Protein AF-A0A3P7MNG6-F1 (afdb_monomer)

Sequence (199 aa):
MLKRLNEESDSSSSWLAAYFREFRKRLLSLLSFEFKKLPISLGLSLLQIRNKEVLAVLQNDRKVITREQLSMFLSNVDLKRLSEYARNLVDHQMITDLLPTISKLYFGDKLRENHKSAENVQEELDLPQSQVLAFHSKTIRKLSDEFDAICMESLRQLIPDKTRDLDKEEQAAAVARLKPLAESLEVVMFSEVFCYPSS

Secondary structure (DSSP, 8-state):
---------GGGHHHHHHHHHHHHHHHHHHHTTGGGGS-HHHHHHHHS---HHHHHHHHHT--PPPHHHHHHHS-HHHHHHHHHHHTT-S-GGGGTTTHHHHHHHHHTT-SS---S-TTGGGTGGGS-HHHHHHHHHHHHHHHHHHHHHHHHHHHHHHS-STTT-S-HHHHHHHHHH-------HHHHHHHSSS-PPP-

Structure (mmCIF, N/CA/C/O backbone):
data_AF-A0A3P7MNG6-F1
#
_entry.id   AF-A0A3P7MNG6-F1
#
loop_
_atom_site.group_PDB
_atom_site.id
_atom_site.type_symbol
_atom_site.label_atom_id
_atom_site.label_alt_id
_atom_site.label_comp_id
_atom_site.label_asym_id
_atom_site.label_entity_id
_atom_site.label_seq_id
_atom_site.pdbx_PDB_ins_code
_atom_site.Cartn_x
_atom_site.Cartn_y
_atom_site.Cartn_z
_atom_site.occupancy
_atom_site.B_iso_or_equiv
_atom_site.auth_seq_id
_atom_site.auth_comp_id
_atom_site.auth_asym_id
_atom_site.auth_atom_id
_atom_site.pdbx_PDB_model_num
ATOM 1 N N . MET A 1 1 ? -18.069 8.339 -16.271 1.00 57.00 1 MET A N 1
ATOM 2 C CA . MET A 1 1 ? -17.789 7.074 -16.982 1.00 57.00 1 MET A CA 1
ATOM 3 C C . MET A 1 1 ? -17.689 7.386 -18.461 1.00 57.00 1 MET A C 1
ATOM 5 O O . MET A 1 1 ? -18.703 7.706 -19.062 1.00 57.00 1 MET A O 1
ATOM 9 N N . LEU A 1 2 ? -16.479 7.373 -19.017 1.00 64.38 2 LEU A N 1
ATOM 10 C CA . LEU A 1 2 ? -16.263 7.549 -20.452 1.00 64.38 2 LEU A CA 1
ATOM 11 C C . LEU A 1 2 ? -16.063 6.160 -21.060 1.00 64.38 2 LEU A C 1
ATOM 13 O O . LEU A 1 2 ? -15.160 5.433 -20.645 1.00 64.38 2 LEU A O 1
ATOM 17 N N . LYS A 1 3 ? -16.935 5.778 -21.994 1.00 66.06 3 LYS A N 1
ATOM 18 C CA . LYS A 1 3 ? -16.812 4.550 -22.782 1.00 66.06 3 LYS A CA 1
ATOM 19 C C . LYS A 1 3 ? -16.743 4.956 -24.246 1.00 66.06 3 LYS A C 1
ATOM 21 O O . LYS A 1 3 ? -17.586 5.720 -24.709 1.00 66.06 3 LYS A O 1
ATOM 26 N N . ARG A 1 4 ? -15.719 4.478 -24.947 1.00 64.62 4 ARG A N 1
ATOM 27 C CA . ARG A 1 4 ? -15.562 4.707 -26.382 1.00 64.62 4 ARG A CA 1
ATOM 28 C C . ARG A 1 4 ? -16.479 3.751 -27.151 1.00 64.62 4 ARG A C 1
ATOM 30 O O . ARG A 1 4 ? -16.664 2.615 -26.723 1.00 64.62 4 ARG A O 1
ATOM 37 N N . LEU A 1 5 ? -17.065 4.241 -28.243 1.00 64.94 5 LEU A N 1
ATOM 38 C CA . LEU A 1 5 ? -17.982 3.488 -29.108 1.00 64.94 5 LEU A CA 1
ATOM 39 C C . LEU A 1 5 ? -17.404 3.192 -30.507 1.00 64.94 5 LEU A C 1
ATOM 41 O O . LEU A 1 5 ? -17.954 2.343 -31.192 1.00 64.94 5 LEU A O 1
ATOM 45 N N . ASN A 1 6 ? -16.301 3.841 -30.912 1.00 64.38 6 ASN A N 1
ATOM 46 C CA . ASN A 1 6 ? -15.707 3.685 -32.250 1.00 64.38 6 ASN A CA 1
ATOM 47 C C . ASN A 1 6 ? -14.358 2.956 -32.185 1.00 64.38 6 ASN A C 1
ATOM 49 O O . ASN A 1 6 ? -13.471 3.418 -31.469 1.00 64.38 6 ASN A O 1
ATOM 53 N N . GLU A 1 7 ? -14.184 1.888 -32.965 1.00 57.22 7 GLU A N 1
ATOM 54 C CA . GLU A 1 7 ? -12.980 1.031 -33.004 1.00 57.22 7 GLU A CA 1
ATOM 55 C C . GLU A 1 7 ? -11.828 1.588 -33.867 1.00 57.22 7 GLU A C 1
ATOM 57 O O . GLU A 1 7 ? -10.714 1.077 -33.832 1.00 57.22 7 GLU A O 1
ATOM 62 N N . GLU A 1 8 ? -12.037 2.672 -34.615 1.00 51.88 8 GLU A N 1
ATOM 63 C CA . GLU A 1 8 ? -11.019 3.168 -35.547 1.00 51.88 8 GLU A CA 1
ATOM 64 C C . GLU A 1 8 ? -9.974 4.053 -34.844 1.00 51.88 8 GLU A C 1
ATOM 66 O O . GLU A 1 8 ? -10.222 5.227 -34.556 1.00 51.88 8 GLU A O 1
ATOM 71 N N . SER A 1 9 ? -8.809 3.452 -34.560 1.00 49.75 9 SER A N 1
ATOM 72 C CA . SER A 1 9 ? -7.476 3.994 -34.209 1.00 49.75 9 SER A CA 1
ATOM 73 C C . SER A 1 9 ? -6.934 3.526 -32.849 1.00 49.75 9 SER A C 1
ATOM 75 O O . SER A 1 9 ? -7.351 3.995 -31.785 1.00 49.75 9 SER A O 1
ATOM 77 N N . ASP A 1 10 ? -5.926 2.649 -32.905 1.00 54.91 10 ASP A N 1
ATOM 78 C CA . ASP A 1 10 ? -5.165 2.121 -31.761 1.00 54.91 10 ASP A CA 1
ATOM 79 C C . ASP A 1 10 ? -4.477 3.220 -30.935 1.00 54.91 10 ASP A C 1
ATOM 81 O O . ASP A 1 10 ? -4.324 3.105 -29.718 1.00 54.91 10 ASP A O 1
ATOM 85 N N . SER A 1 11 ? -4.123 4.340 -31.571 1.00 53.19 11 SER A N 1
ATOM 86 C CA . SER A 1 11 ? -3.422 5.473 -30.953 1.00 53.19 11 SER A CA 1
ATOM 87 C C . SER A 1 11 ? -4.263 6.244 -29.929 1.00 53.19 11 SER A C 1
ATOM 89 O O . SER A 1 11 ? -3.720 6.876 -29.020 1.00 53.19 11 SER A O 1
ATOM 91 N N . SER A 1 12 ? -5.591 6.179 -30.021 1.00 52.25 12 SER A N 1
ATOM 92 C CA . SER A 1 12 ? -6.501 6.934 -29.155 1.00 52.25 12 SER A CA 1
ATOM 93 C C . SER A 1 12 ? -6.969 6.156 -27.914 1.00 52.25 12 SER A C 1
ATOM 95 O O . SER A 1 12 ? -7.665 6.705 -27.064 1.00 52.25 12 SER A O 1
ATOM 97 N N . SER A 1 13 ? -6.529 4.911 -27.724 1.00 61.22 13 SER A N 1
ATOM 98 C CA . SER A 1 13 ? -6.656 4.205 -26.436 1.00 61.22 13 SER A CA 1
ATOM 99 C C . SER A 1 13 ? -5.750 4.820 -25.345 1.00 61.22 13 SER A C 1
ATOM 101 O O . SER A 1 13 ? -6.102 4.844 -24.162 1.00 61.22 13 SER A O 1
ATOM 103 N N . SER A 1 14 ? -4.624 5.415 -25.760 1.00 71.06 14 SER A N 1
ATOM 104 C CA . SER A 1 14 ? -3.602 6.001 -24.884 1.00 71.06 14 SER A CA 1
ATOM 105 C C . SER A 1 14 ? -4.086 7.238 -24.108 1.00 71.06 14 SER A C 1
ATOM 107 O O . SER A 1 14 ? -3.866 7.337 -22.898 1.00 71.06 14 SER A O 1
ATOM 109 N N . TRP A 1 15 ? -4.824 8.163 -24.744 1.00 82.00 15 TRP A N 1
ATOM 110 C CA . TRP A 1 15 ? -5.297 9.377 -24.052 1.00 82.00 15 TRP A CA 1
ATOM 111 C C . TRP A 1 15 ? -6.338 9.060 -22.972 1.00 82.00 15 TRP A C 1
ATOM 113 O O . TRP A 1 15 ? -6.346 9.692 -21.915 1.00 82.00 15 TRP A O 1
ATOM 123 N N . LEU A 1 16 ? -7.195 8.060 -23.211 1.00 81.44 16 LEU A N 1
ATOM 124 C CA . LEU A 1 16 ? -8.202 7.632 -22.247 1.00 81.44 16 LEU A CA 1
ATOM 125 C C . LEU A 1 16 ? -7.526 7.013 -21.019 1.00 81.44 16 LEU A C 1
ATOM 127 O O . LEU A 1 16 ? -7.898 7.328 -19.889 1.00 81.44 16 LEU A O 1
ATOM 131 N N . ALA A 1 17 ? -6.487 6.199 -21.226 1.00 80.25 17 ALA A N 1
ATOM 132 C CA . ALA A 1 17 ? -5.672 5.662 -20.140 1.00 80.25 17 ALA A CA 1
ATOM 133 C C . ALA A 1 17 ? -4.956 6.768 -19.346 1.00 80.25 17 ALA A C 1
ATOM 135 O O . ALA A 1 17 ? -5.005 6.764 -18.113 1.00 80.25 17 ALA A O 1
ATOM 136 N N . ALA A 1 18 ? -4.372 7.762 -20.024 1.00 82.00 18 ALA A N 1
ATOM 137 C CA . ALA A 1 18 ? -3.756 8.921 -19.376 1.00 82.00 18 ALA A CA 1
ATOM 138 C C . ALA A 1 18 ? -4.770 9.736 -18.549 1.00 82.00 18 ALA A C 1
ATOM 140 O O . ALA A 1 18 ? -4.488 10.106 -17.407 1.00 82.00 18 ALA A O 1
ATOM 141 N N . TYR A 1 19 ? -5.979 9.946 -19.077 1.00 84.69 19 TYR A N 1
ATOM 142 C CA . TYR A 1 19 ? -7.070 10.591 -18.349 1.00 84.69 19 TYR A CA 1
ATOM 143 C C . TYR A 1 19 ? -7.464 9.799 -17.096 1.00 84.69 19 TYR A C 1
ATOM 145 O O . TYR A 1 19 ? -7.572 10.376 -16.014 1.00 84.69 19 TYR A O 1
ATOM 153 N N . PHE A 1 20 ? -7.638 8.477 -17.207 1.00 82.94 20 PHE A N 1
ATOM 154 C CA . PHE A 1 20 ? -7.974 7.628 -16.061 1.00 82.94 20 PHE A CA 1
ATOM 155 C C . PHE A 1 20 ? -6.869 7.610 -14.997 1.00 82.94 20 PHE A C 1
ATOM 157 O O . PHE A 1 20 ? -7.181 7.613 -13.804 1.00 82.94 20 PHE A O 1
ATOM 164 N N . ARG A 1 21 ? -5.592 7.649 -15.400 1.00 80.88 21 ARG A N 1
ATOM 165 C CA . ARG A 1 21 ? -4.447 7.760 -14.480 1.00 80.88 21 ARG A CA 1
ATOM 166 C C . ARG A 1 21 ? -4.519 9.053 -13.660 1.00 80.88 21 ARG A C 1
ATOM 168 O O . ARG A 1 21 ? -4.430 9.005 -12.432 1.00 80.88 21 ARG A O 1
ATOM 175 N N . GLU A 1 22 ? -4.748 10.189 -14.313 1.00 83.88 22 GLU A N 1
ATOM 176 C CA . GLU A 1 22 ? -4.884 11.484 -13.634 1.00 83.88 22 GLU A CA 1
ATOM 177 C C . GLU A 1 22 ? -6.157 11.572 -12.786 1.00 83.88 22 GLU A C 1
ATOM 179 O O . GLU A 1 22 ? -6.121 12.064 -11.654 1.00 83.88 22 GLU A O 1
ATOM 184 N N . PHE A 1 23 ? -7.274 11.037 -13.284 1.00 86.75 23 PHE A N 1
ATOM 185 C CA . PHE A 1 23 ? -8.523 10.942 -12.535 1.00 86.75 23 PHE A CA 1
ATOM 186 C C . PHE A 1 23 ? -8.335 10.148 -11.241 1.00 86.75 23 PHE A C 1
ATOM 188 O O . PHE A 1 23 ? -8.708 10.635 -10.178 1.00 86.75 23 PHE A O 1
ATOM 195 N N . ARG A 1 24 ? -7.696 8.972 -11.299 1.00 84.06 24 ARG A N 1
ATOM 196 C CA . ARG A 1 24 ? -7.433 8.136 -10.118 1.00 84.06 24 ARG A CA 1
ATOM 197 C C . ARG A 1 24 ? -6.558 8.861 -9.099 1.00 84.06 24 ARG A C 1
ATOM 199 O O . ARG A 1 24 ? -6.869 8.851 -7.911 1.00 84.06 24 ARG A O 1
ATOM 206 N N . LYS A 1 25 ? -5.494 9.529 -9.553 1.00 83.50 25 LYS A N 1
ATOM 207 C CA . LYS A 1 25 ? -4.600 10.306 -8.682 1.00 83.50 25 LYS A CA 1
ATOM 208 C C . LYS A 1 25 ? -5.344 11.433 -7.962 1.00 83.50 25 LYS A C 1
ATOM 210 O O . LYS A 1 25 ? -5.178 11.604 -6.755 1.00 83.50 25 LYS A O 1
ATOM 215 N N . ARG A 1 26 ? -6.185 12.179 -8.683 1.00 87.62 26 ARG A N 1
ATOM 216 C CA . ARG A 1 26 ? -7.009 13.246 -8.099 1.00 87.62 26 ARG A CA 1
ATOM 217 C C . ARG A 1 26 ? -8.062 12.671 -7.160 1.00 87.62 26 ARG A C 1
ATOM 219 O O . ARG A 1 26 ? -8.177 13.147 -6.039 1.00 87.62 26 ARG A O 1
ATOM 226 N N . LEU A 1 27 ? -8.755 11.606 -7.559 1.00 87.00 27 LEU A N 1
ATOM 227 C CA . LEU A 1 27 ? -9.766 10.943 -6.738 1.00 87.00 27 LEU A CA 1
ATOM 228 C C . LEU A 1 27 ? -9.192 10.493 -5.388 1.00 87.00 27 LEU A C 1
ATOM 230 O O . LEU A 1 27 ? -9.800 10.772 -4.363 1.00 87.00 27 LEU A O 1
ATOM 234 N N . LEU A 1 28 ? -7.999 9.890 -5.367 1.00 85.31 28 LEU A N 1
ATOM 235 C CA . LEU A 1 28 ? -7.315 9.518 -4.120 1.00 85.31 28 LEU A CA 1
ATOM 236 C C . LEU A 1 28 ? -7.037 10.725 -3.218 1.00 85.31 28 LEU A C 1
ATOM 238 O O . LEU A 1 28 ? -7.202 10.631 -2.006 1.00 85.31 28 LEU A O 1
ATOM 242 N N . SER A 1 29 ? -6.660 11.868 -3.795 1.00 86.19 29 SER A N 1
ATOM 243 C CA . SER A 1 29 ? -6.477 13.105 -3.029 1.00 86.19 29 SER A CA 1
ATOM 244 C C . SER A 1 29 ? -7.796 13.650 -2.477 1.00 86.19 29 SER A C 1
ATOM 246 O O . SER A 1 29 ? -7.814 14.184 -1.371 1.00 86.19 29 SER A O 1
ATOM 248 N N . LEU A 1 30 ? -8.893 13.534 -3.229 1.00 87.69 30 LEU A N 1
ATOM 249 C CA . LEU A 1 30 ? -10.209 14.009 -2.798 1.00 87.69 30 LEU A CA 1
ATOM 250 C C . LEU A 1 30 ? -10.835 13.088 -1.735 1.00 87.69 30 LEU A C 1
ATOM 252 O O . LEU A 1 30 ? -11.517 13.591 -0.842 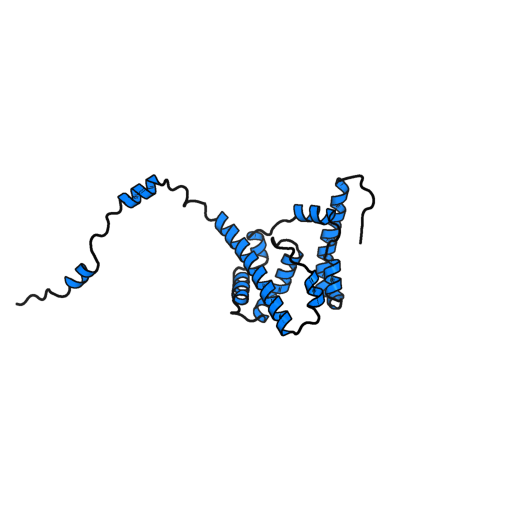1.00 87.69 30 LEU A O 1
ATOM 256 N N . LEU A 1 31 ? -10.565 11.774 -1.785 1.00 82.31 31 LEU A N 1
ATOM 257 C CA . LEU A 1 31 ? -11.019 10.778 -0.798 1.00 82.31 31 LEU A CA 1
ATOM 258 C C . LEU A 1 31 ? -10.550 11.094 0.628 1.00 82.31 31 LEU A C 1
ATOM 260 O O . LEU A 1 31 ? -11.283 10.835 1.577 1.00 82.31 31 LEU A O 1
ATOM 264 N N . SER A 1 32 ? -9.373 11.702 0.788 1.00 81.62 32 SER A N 1
ATOM 265 C CA . SER A 1 32 ? -8.868 12.141 2.097 1.00 81.62 32 SER A CA 1
ATOM 266 C C . SER A 1 32 ? -9.445 13.480 2.583 1.00 81.62 32 SER A C 1
ATOM 268 O O . SER A 1 32 ? -9.268 13.822 3.749 1.00 81.62 32 SER A O 1
ATOM 270 N N . PHE A 1 33 ? -10.117 14.239 1.711 1.00 83.50 33 PHE A N 1
ATOM 271 C CA . PHE A 1 33 ? -10.696 15.556 2.003 1.00 83.50 33 PHE A CA 1
ATOM 272 C C . PHE A 1 33 ? -12.226 15.456 2.151 1.00 83.50 33 PHE A C 1
ATOM 274 O O . PHE A 1 33 ? -12.731 14.809 3.069 1.00 83.50 33 PHE A O 1
ATOM 281 N N . GLU A 1 34 ? -12.977 16.087 1.249 1.00 81.94 34 GLU A N 1
ATOM 282 C CA . GLU A 1 34 ? -14.434 16.226 1.308 1.00 81.94 34 GLU A CA 1
ATOM 283 C C . GLU A 1 34 ? -15.159 14.889 1.126 1.00 81.94 34 GLU A C 1
ATOM 285 O O . GLU A 1 34 ? -16.263 14.691 1.633 1.00 81.94 34 GLU A O 1
ATOM 290 N N . PHE A 1 35 ? -14.521 13.923 0.462 1.00 80.00 35 PHE A N 1
ATOM 291 C CA . PHE A 1 35 ? -15.106 12.611 0.199 1.00 80.00 35 PHE A CA 1
ATOM 292 C C . PHE A 1 35 ? -14.923 11.602 1.337 1.00 80.00 35 PHE A C 1
ATOM 294 O O . PHE A 1 35 ? -15.388 10.472 1.212 1.00 80.00 35 PHE A O 1
ATOM 301 N N . LYS A 1 36 ? -14.364 12.006 2.487 1.00 79.44 36 LYS A N 1
ATOM 302 C CA . LYS A 1 36 ? -14.275 11.149 3.684 1.00 79.44 36 LYS A CA 1
ATOM 303 C C . LYS A 1 36 ? -15.635 10.695 4.229 1.00 79.44 36 LYS A C 1
ATOM 305 O O . LYS A 1 36 ? -15.708 9.719 4.963 1.00 79.44 36 LYS A O 1
ATOM 310 N N . LYS A 1 37 ? -16.704 11.438 3.912 1.00 82.69 37 LYS A N 1
ATOM 311 C CA . LYS A 1 37 ? -18.086 11.133 4.321 1.00 82.69 37 LYS A CA 1
ATOM 312 C C . LYS A 1 37 ? -18.797 10.180 3.356 1.00 82.69 37 LYS A C 1
ATOM 314 O O . LYS A 1 37 ? -19.911 9.757 3.647 1.00 82.69 37 LYS A O 1
ATOM 319 N N . LEU A 1 38 ? -18.210 9.901 2.190 1.00 79.81 38 LEU A N 1
ATOM 320 C CA . LEU A 1 38 ? -18.829 9.015 1.213 1.00 79.81 38 LEU A CA 1
ATOM 321 C C . LEU A 1 38 ? -18.736 7.557 1.680 1.00 79.81 38 LEU A C 1
ATOM 323 O O . LEU A 1 38 ? -17.738 7.176 2.294 1.00 79.81 38 LEU A O 1
ATOM 327 N N . PRO A 1 39 ? -19.730 6.719 1.339 1.00 80.69 39 PRO A N 1
ATOM 328 C CA . PRO A 1 39 ? -19.639 5.285 1.565 1.00 80.69 39 PRO A CA 1
ATOM 329 C C . PRO A 1 39 ? -18.373 4.708 0.923 1.00 80.69 39 PRO A C 1
ATOM 331 O O . PRO A 1 39 ? -18.082 4.962 -0.251 1.00 80.69 39 PRO A O 1
ATOM 334 N N . ILE A 1 40 ? -17.636 3.898 1.682 1.00 78.12 40 ILE A N 1
ATOM 335 C CA . ILE A 1 40 ? -16.371 3.293 1.237 1.00 78.12 40 ILE A CA 1
ATOM 336 C C . ILE A 1 40 ? -16.592 2.414 -0.004 1.00 78.12 40 ILE A C 1
ATOM 338 O O . ILE A 1 40 ? -15.786 2.443 -0.933 1.00 78.12 40 ILE A O 1
ATOM 342 N N . SER A 1 41 ? -17.729 1.716 -0.078 1.00 77.81 41 SER A N 1
ATOM 343 C CA . SER A 1 41 ? -18.147 0.925 -1.243 1.00 77.81 41 SER A CA 1
ATOM 344 C C . SER A 1 41 ? -18.218 1.749 -2.534 1.00 77.81 41 SER A C 1
ATOM 346 O O . SER A 1 41 ? -17.732 1.319 -3.583 1.00 77.81 41 SER A O 1
ATOM 348 N N . LEU A 1 42 ? -18.750 2.972 -2.457 1.00 80.56 42 LEU A N 1
ATOM 349 C CA . LEU A 1 42 ? -18.814 3.890 -3.591 1.00 80.56 42 LEU A CA 1
ATOM 350 C C . LEU A 1 42 ? -17.412 4.363 -3.990 1.00 80.56 42 LEU A C 1
ATOM 352 O O . LEU A 1 42 ? -17.074 4.348 -5.174 1.00 80.56 42 LEU A O 1
ATOM 356 N N . GLY A 1 43 ? -16.578 4.733 -3.013 1.00 79.44 43 GLY A N 1
ATOM 357 C CA . GLY A 1 43 ? -15.192 5.144 -3.254 1.00 79.44 43 GLY A CA 1
ATOM 358 C C . GLY A 1 43 ? -14.374 4.056 -3.955 1.00 79.44 43 GLY A C 1
ATOM 359 O O . GLY A 1 43 ? -13.689 4.327 -4.944 1.00 79.44 43 GLY A O 1
ATOM 360 N N . LEU A 1 44 ? -14.510 2.806 -3.510 1.00 78.00 44 LEU A N 1
ATOM 361 C CA . LEU A 1 44 ? -13.860 1.655 -4.134 1.00 78.00 44 LEU A CA 1
ATOM 362 C C . LEU A 1 44 ? -14.405 1.378 -5.537 1.00 78.00 44 LEU A C 1
ATOM 364 O O . LEU A 1 44 ? -13.613 1.173 -6.457 1.00 78.00 44 LEU A O 1
ATOM 368 N N . SER A 1 45 ? -15.722 1.454 -5.745 1.00 80.31 45 SER A N 1
ATOM 369 C CA . SER A 1 45 ? -16.306 1.288 -7.082 1.00 80.31 45 SER A CA 1
ATOM 370 C C . SER A 1 45 ? -15.849 2.370 -8.067 1.00 80.31 45 SER A C 1
ATOM 372 O O . SER A 1 45 ? -15.798 2.097 -9.266 1.00 80.31 45 SER A O 1
ATOM 374 N N . LEU A 1 46 ? -15.546 3.587 -7.605 1.00 82.38 46 LEU A N 1
ATOM 375 C CA . LEU A 1 46 ? -15.008 4.660 -8.451 1.00 82.38 46 LEU A CA 1
ATOM 376 C C . LEU A 1 46 ? -13.518 4.468 -8.766 1.00 82.38 46 LEU A C 1
ATOM 378 O O . LEU A 1 46 ? -13.054 4.900 -9.821 1.00 82.38 46 LEU A O 1
ATOM 382 N N . LEU A 1 47 ? -12.771 3.816 -7.870 1.00 77.94 47 LEU A N 1
ATOM 383 C CA . LEU A 1 47 ? -11.365 3.464 -8.081 1.00 77.94 47 LEU A CA 1
ATOM 384 C C . LEU A 1 47 ? -11.187 2.246 -9.000 1.00 77.94 47 LEU A C 1
ATOM 386 O O . LEU A 1 47 ? -10.131 2.110 -9.625 1.00 77.94 47 LEU A O 1
ATOM 390 N N . GLN A 1 48 ? -12.184 1.363 -9.082 1.00 76.44 48 GLN A N 1
ATOM 391 C CA . GLN A 1 48 ? -12.174 0.198 -9.964 1.00 76.44 48 GLN A CA 1
ATOM 392 C C . GLN A 1 48 ? -12.354 0.605 -11.431 1.00 76.44 48 GLN A C 1
ATOM 394 O O . GLN A 1 48 ? -13.382 1.147 -11.842 1.00 76.44 48 GLN A O 1
ATOM 399 N N . ILE A 1 49 ? -11.357 0.290 -12.256 1.00 72.94 49 ILE A N 1
ATOM 400 C CA . ILE A 1 49 ? -11.427 0.511 -13.700 1.00 72.94 49 ILE A CA 1
ATOM 401 C C . ILE A 1 49 ? -12.179 -0.668 -14.319 1.00 72.94 49 ILE A C 1
ATOM 403 O O . ILE A 1 49 ? -11.692 -1.791 -14.318 1.00 72.94 49 ILE A O 1
ATOM 407 N N . ARG A 1 50 ? -13.375 -0.414 -14.857 1.00 69.38 50 ARG A N 1
ATOM 408 C CA . ARG A 1 50 ? -14.197 -1.448 -15.516 1.00 69.38 50 ARG A CA 1
ATOM 409 C C . ARG A 1 50 ? -13.829 -1.680 -16.984 1.00 69.38 50 ARG A C 1
ATOM 411 O O . ARG A 1 50 ? -14.231 -2.683 -17.564 1.00 69.38 50 ARG A O 1
ATOM 418 N N . ASN A 1 51 ? -13.102 -0.747 -17.601 1.00 72.00 51 ASN A N 1
ATOM 419 C CA . ASN A 1 51 ? -12.686 -0.872 -18.993 1.00 72.00 51 ASN A CA 1
ATOM 420 C C . ASN A 1 51 ? -11.404 -1.720 -19.091 1.00 72.00 51 ASN A C 1
ATOM 422 O O . ASN A 1 51 ? -10.339 -1.284 -18.653 1.00 72.00 51 ASN A O 1
ATOM 426 N N . LYS A 1 52 ? -11.523 -2.920 -19.673 1.00 70.88 52 LYS A N 1
ATOM 427 C CA . LYS A 1 52 ? -10.425 -3.888 -19.823 1.00 70.88 52 LYS A CA 1
ATOM 428 C C . LYS A 1 52 ? -9.294 -3.377 -20.722 1.00 70.88 52 LYS A C 1
ATOM 430 O O . LYS A 1 52 ? -8.137 -3.659 -20.440 1.00 70.88 52 LYS A O 1
ATOM 435 N N . GLU A 1 53 ? -9.606 -2.582 -21.743 1.00 68.25 53 GLU A N 1
ATOM 436 C CA . GLU A 1 53 ? -8.603 -2.024 -22.664 1.00 68.25 53 GLU A CA 1
ATOM 437 C C . GLU A 1 53 ? -7.699 -1.016 -21.953 1.00 68.25 53 GLU A C 1
ATOM 439 O O . GLU A 1 53 ? -6.477 -1.061 -22.053 1.00 68.25 53 GLU A O 1
ATOM 444 N N . VAL A 1 54 ? -8.310 -0.147 -21.146 1.00 70.06 54 VAL A N 1
ATOM 445 C CA . VAL A 1 54 ? -7.584 0.832 -20.331 1.00 70.06 54 VAL A CA 1
ATOM 446 C C . VAL A 1 54 ? -6.744 0.134 -19.260 1.00 70.06 54 VAL A C 1
ATOM 448 O O . VAL A 1 54 ? -5.626 0.564 -18.992 1.00 70.06 54 VAL A O 1
ATOM 451 N N . LEU A 1 55 ? -7.253 -0.950 -18.663 1.00 72.38 55 LEU A N 1
ATOM 452 C CA . LEU A 1 55 ? -6.488 -1.757 -17.712 1.00 72.38 55 LEU A CA 1
ATOM 453 C C . LEU A 1 55 ? -5.243 -2.374 -18.350 1.00 72.38 55 LEU A C 1
ATOM 455 O O . LEU A 1 55 ? -4.177 -2.282 -17.752 1.00 72.38 55 LEU A O 1
ATOM 459 N N . ALA A 1 56 ? -5.358 -2.948 -19.550 1.00 70.31 56 ALA A N 1
ATOM 460 C CA . ALA A 1 56 ? -4.224 -3.547 -20.251 1.00 70.31 56 ALA A CA 1
ATOM 461 C C . ALA A 1 56 ? -3.134 -2.506 -20.564 1.00 70.31 56 ALA A C 1
ATOM 463 O O . ALA A 1 56 ? -1.955 -2.742 -20.302 1.00 70.31 56 ALA A O 1
ATOM 464 N N . VAL A 1 57 ? -3.531 -1.317 -21.036 1.00 71.75 57 VAL A N 1
ATOM 465 C CA . VAL A 1 57 ? -2.592 -0.210 -21.283 1.00 71.75 57 VAL A CA 1
ATOM 466 C C . VAL A 1 57 ? -1.924 0.241 -19.982 1.00 71.75 57 VAL A C 1
ATOM 468 O O . VAL A 1 57 ? -0.707 0.373 -19.941 1.00 71.75 57 VAL A O 1
ATOM 471 N N . LEU A 1 58 ? -2.682 0.423 -18.896 1.00 70.38 58 LEU A N 1
ATOM 472 C CA . LEU A 1 58 ? -2.126 0.845 -17.605 1.00 70.38 58 LEU A CA 1
ATOM 473 C C . LEU A 1 58 ? -1.230 -0.216 -16.953 1.00 70.38 58 LEU A C 1
ATOM 475 O O . LEU A 1 58 ? -0.273 0.157 -16.280 1.00 70.38 58 LEU A O 1
ATOM 479 N N . GLN A 1 59 ? -1.525 -1.506 -17.147 1.00 70.31 59 GLN A N 1
ATOM 480 C CA . GLN A 1 59 ? -0.716 -2.626 -16.658 1.00 70.31 59 GLN A CA 1
ATOM 481 C C . GLN A 1 59 ? 0.627 -2.719 -17.382 1.00 70.31 59 GLN A C 1
ATOM 483 O O . GLN A 1 59 ? 1.647 -2.884 -16.718 1.00 70.31 59 GLN A O 1
ATOM 488 N N . ASN A 1 60 ? 0.649 -2.539 -18.706 1.00 66.19 60 ASN A N 1
ATOM 489 C CA . ASN A 1 60 ? 1.900 -2.475 -19.473 1.00 66.19 60 ASN A CA 1
ATOM 490 C C . ASN A 1 60 ? 2.785 -1.298 -19.037 1.00 66.19 60 ASN A C 1
ATOM 492 O O . ASN A 1 60 ? 4.008 -1.380 -19.065 1.00 66.19 60 ASN A O 1
ATOM 496 N N . ASP A 1 61 ? 2.153 -0.217 -18.589 1.00 66.00 61 ASP A N 1
ATOM 497 C CA . ASP A 1 61 ? 2.797 1.018 -18.155 1.00 66.00 61 ASP A CA 1
ATOM 498 C C . ASP A 1 61 ? 3.128 1.034 -16.644 1.00 66.00 61 ASP A C 1
ATOM 500 O O . ASP A 1 61 ? 3.545 2.070 -16.101 1.00 66.00 61 ASP A O 1
ATOM 504 N N . ARG A 1 62 ? 2.907 -0.084 -15.928 1.00 68.75 62 ARG A N 1
ATOM 505 C CA . ARG A 1 62 ? 3.221 -0.205 -14.496 1.00 68.75 62 ARG A CA 1
ATOM 506 C C . ARG A 1 62 ? 4.728 -0.199 -14.289 1.00 68.75 62 ARG A C 1
ATOM 508 O O . ARG A 1 62 ? 5.425 -1.184 -14.513 1.00 68.75 62 ARG A O 1
ATOM 515 N N . LYS A 1 63 ? 5.222 0.906 -13.741 1.00 68.12 63 LYS A N 1
ATOM 516 C CA . LYS A 1 63 ? 6.562 0.967 -13.158 1.00 68.12 63 LYS A CA 1
ATOM 517 C C . LYS A 1 63 ? 6.501 0.392 -11.749 1.00 68.12 63 LYS A C 1
ATOM 519 O O . LYS A 1 63 ? 6.071 1.073 -10.817 1.00 68.12 63 LYS A O 1
ATOM 524 N N . VAL A 1 64 ? 6.910 -0.867 -11.624 1.00 73.94 64 VAL A N 1
ATOM 525 C CA . VAL A 1 64 ? 7.154 -1.515 -10.332 1.00 73.94 64 VAL A CA 1
ATOM 526 C C . VAL A 1 64 ? 8.144 -0.663 -9.538 1.00 73.94 64 VAL A C 1
ATOM 528 O O . VAL A 1 64 ? 9.145 -0.207 -10.091 1.00 73.94 64 VAL A O 1
ATOM 531 N N . ILE A 1 65 ? 7.851 -0.418 -8.259 1.00 75.69 65 ILE A N 1
ATOM 532 C CA . ILE A 1 65 ? 8.720 0.400 -7.411 1.00 75.69 65 ILE A CA 1
ATOM 533 C C . ILE A 1 65 ? 10.088 -0.268 -7.224 1.00 75.69 65 ILE A C 1
ATOM 535 O O . ILE A 1 65 ? 10.185 -1.417 -6.794 1.00 75.69 65 ILE A O 1
ATOM 539 N N . THR A 1 66 ? 11.149 0.465 -7.551 1.00 79.50 66 THR A N 1
ATOM 540 C CA . THR A 1 66 ? 12.533 0.056 -7.284 1.00 79.50 66 THR A CA 1
ATOM 541 C C . THR A 1 66 ? 12.925 0.391 -5.847 1.00 79.50 66 THR A C 1
ATOM 543 O O . THR A 1 66 ? 12.311 1.248 -5.199 1.00 79.50 66 THR A O 1
ATOM 546 N N . ARG A 1 67 ? 13.977 -0.251 -5.334 1.00 81.44 67 ARG A N 1
ATOM 547 C CA . ARG A 1 67 ? 14.437 -0.063 -3.954 1.00 81.44 67 ARG A CA 1
ATOM 548 C C . ARG A 1 67 ? 14.827 1.382 -3.639 1.00 81.44 67 ARG A C 1
ATOM 550 O O . ARG A 1 67 ? 14.563 1.843 -2.527 1.00 81.44 67 ARG A O 1
ATOM 557 N N . GLU A 1 68 ? 15.397 2.093 -4.607 1.00 82.38 68 GLU A N 1
ATOM 558 C CA . GLU A 1 68 ? 15.828 3.488 -4.481 1.00 82.38 68 GLU A CA 1
ATOM 559 C C . GLU A 1 68 ? 14.619 4.415 -4.334 1.00 82.38 68 GLU A C 1
ATOM 561 O O . GLU A 1 68 ? 14.601 5.315 -3.495 1.00 82.38 68 GLU A O 1
ATOM 566 N N . GLN A 1 69 ? 13.566 4.157 -5.113 1.00 83.31 69 GLN A N 1
ATOM 567 C CA . GLN A 1 69 ? 12.310 4.894 -5.007 1.00 83.31 69 GLN A CA 1
ATOM 568 C C . GLN A 1 69 ? 11.617 4.596 -3.680 1.00 83.31 69 GLN A C 1
ATOM 570 O O . GLN A 1 69 ? 11.074 5.507 -3.065 1.00 83.31 69 GLN A O 1
ATOM 575 N N . LEU A 1 70 ? 11.666 3.345 -3.212 1.00 84.06 70 LEU A N 1
ATOM 576 C CA . LEU A 1 70 ? 11.118 2.972 -1.911 1.00 84.06 70 LEU A CA 1
ATOM 577 C C . LEU A 1 70 ? 11.827 3.714 -0.767 1.00 84.06 70 LEU A C 1
ATOM 579 O O . LEU A 1 70 ? 11.136 4.260 0.090 1.00 84.06 70 LEU A O 1
ATOM 583 N N . SER A 1 71 ? 13.164 3.836 -0.793 1.00 85.25 71 SER A N 1
ATOM 584 C CA . SER A 1 71 ? 13.916 4.606 0.221 1.00 85.25 71 SER A CA 1
ATOM 585 C C . SER A 1 71 ? 13.571 6.093 0.274 1.00 85.25 71 SER A C 1
ATOM 587 O O . SER A 1 71 ? 13.813 6.723 1.298 1.00 85.25 71 SER A O 1
ATOM 589 N N . MET A 1 72 ? 13.021 6.668 -0.800 1.00 86.38 72 MET A N 1
ATOM 590 C CA . MET A 1 72 ? 12.580 8.069 -0.795 1.00 86.38 72 MET A CA 1
ATOM 591 C C . MET A 1 72 ? 11.274 8.266 -0.015 1.00 86.38 72 MET A C 1
ATOM 593 O O . MET A 1 72 ? 10.996 9.378 0.426 1.00 86.38 72 MET A O 1
ATOM 597 N N . PHE A 1 73 ? 10.460 7.214 0.130 1.00 85.44 73 PHE A N 1
ATOM 598 C CA . PHE A 1 73 ? 9.162 7.280 0.808 1.00 85.44 73 PHE A CA 1
ATOM 599 C C . PHE A 1 73 ? 9.172 6.638 2.196 1.00 85.44 73 PHE A C 1
ATOM 601 O O . PHE A 1 73 ? 8.455 7.114 3.071 1.00 85.44 73 PHE A O 1
ATOM 608 N N . LEU A 1 74 ? 9.934 5.557 2.386 1.00 86.88 74 LEU A N 1
ATOM 609 C CA . LEU A 1 74 ? 10.001 4.793 3.631 1.00 86.88 74 LEU A CA 1
ATOM 610 C C . LEU A 1 74 ? 11.460 4.550 4.019 1.00 86.88 74 LEU A C 1
ATOM 612 O O . LEU A 1 74 ? 12.253 4.043 3.221 1.00 86.88 74 LEU A O 1
ATOM 616 N N . SER A 1 75 ? 11.808 4.886 5.262 1.00 88.25 75 SER A N 1
ATOM 617 C CA . SER A 1 75 ? 13.127 4.594 5.820 1.00 88.25 75 SER A CA 1
ATOM 618 C C . SER A 1 75 ? 13.252 3.115 6.199 1.00 88.25 75 SER A C 1
ATOM 620 O O . SER A 1 75 ? 12.262 2.420 6.424 1.00 88.25 75 SER A O 1
ATOM 622 N N . ASN A 1 76 ? 14.485 2.627 6.360 1.00 86.81 76 ASN A N 1
ATOM 623 C CA . ASN A 1 76 ? 14.749 1.282 6.888 1.00 86.81 76 ASN A CA 1
ATOM 624 C C . ASN A 1 76 ? 14.136 1.080 8.283 1.00 86.81 76 ASN A C 1
ATOM 626 O O . ASN A 1 76 ? 13.741 -0.029 8.634 1.00 86.81 76 ASN A O 1
ATOM 630 N N . VAL A 1 77 ? 14.039 2.157 9.068 1.00 88.38 77 VAL A N 1
ATOM 631 C CA . VAL A 1 77 ? 13.373 2.133 10.375 1.00 88.38 77 VAL A CA 1
ATOM 632 C C . VAL A 1 77 ? 11.877 1.882 10.199 1.00 88.38 77 VAL A C 1
ATOM 634 O O . VAL A 1 77 ? 11.326 1.030 10.884 1.00 88.38 77 VAL A O 1
ATOM 637 N N . ASP A 1 78 ? 11.233 2.541 9.239 1.00 89.94 78 ASP A N 1
ATOM 638 C CA . ASP A 1 78 ? 9.802 2.366 8.967 1.00 89.94 78 ASP A CA 1
ATOM 639 C C . ASP A 1 78 ? 9.483 0.960 8.454 1.00 89.94 78 ASP A C 1
ATOM 641 O O . ASP A 1 78 ? 8.508 0.349 8.887 1.00 89.94 78 ASP A O 1
ATOM 645 N N . LEU A 1 79 ? 10.349 0.401 7.603 1.00 88.19 79 LEU A N 1
ATOM 646 C CA . LEU A 1 79 ? 10.245 -0.994 7.165 1.00 88.19 79 LEU A CA 1
ATOM 647 C C . LEU A 1 79 ? 10.376 -1.966 8.345 1.00 88.19 79 LEU A C 1
ATOM 649 O O . LEU A 1 79 ? 9.589 -2.904 8.471 1.00 88.19 79 LEU A O 1
ATOM 653 N N . LYS A 1 80 ? 11.310 -1.706 9.268 1.00 88.69 80 LYS A N 1
ATOM 654 C CA . LYS A 1 80 ? 11.445 -2.500 10.492 1.00 88.69 80 LYS A CA 1
ATOM 655 C C . LYS A 1 80 ? 10.179 -2.421 11.352 1.00 88.69 80 LYS A C 1
ATOM 657 O O . LYS A 1 80 ? 9.683 -3.470 11.758 1.00 88.69 80 LYS A O 1
ATOM 662 N N . ARG A 1 81 ? 9.612 -1.223 11.550 1.00 89.88 81 ARG A N 1
ATOM 663 C CA . ARG A 1 81 ? 8.350 -1.011 12.292 1.00 89.88 81 ARG A CA 1
ATOM 664 C C . ARG A 1 81 ? 7.197 -1.817 11.686 1.00 89.88 81 ARG A C 1
ATOM 666 O O . ARG A 1 81 ? 6.444 -2.459 12.415 1.00 89.88 81 ARG A O 1
ATOM 673 N N . LEU A 1 82 ? 7.088 -1.838 10.356 1.00 88.06 82 LEU A N 1
ATOM 674 C CA . LEU A 1 82 ? 6.095 -2.654 9.648 1.00 88.06 82 LEU A CA 1
ATOM 675 C C . LEU A 1 82 ? 6.318 -4.153 9.868 1.00 88.06 82 LEU A C 1
ATOM 677 O O . LEU A 1 82 ? 5.356 -4.868 10.145 1.00 88.06 82 LEU A O 1
ATOM 681 N N . SER A 1 83 ? 7.571 -4.617 9.825 1.00 87.19 83 SER A N 1
ATOM 682 C CA . SER A 1 83 ? 7.907 -6.025 10.072 1.00 87.19 83 SER A CA 1
ATOM 683 C C . SER A 1 83 ? 7.601 -6.463 11.513 1.00 87.19 83 SER A C 1
ATOM 685 O O . SER A 1 83 ? 7.148 -7.582 11.751 1.00 87.19 83 SER A O 1
ATOM 687 N N . GLU A 1 84 ? 7.801 -5.578 12.491 1.00 88.50 84 GLU A N 1
ATOM 688 C CA . GLU A 1 84 ? 7.502 -5.837 13.902 1.00 88.50 84 GLU A CA 1
ATOM 689 C C . GLU A 1 84 ? 5.992 -5.886 14.149 1.00 88.50 84 GLU A C 1
ATOM 691 O O . GLU A 1 84 ? 5.506 -6.801 14.819 1.00 88.50 84 GLU A O 1
ATOM 696 N N . TYR A 1 85 ? 5.233 -4.979 13.527 1.00 87.31 85 TYR A N 1
ATOM 697 C CA . TYR A 1 85 ? 3.772 -5.041 13.531 1.00 87.31 85 TYR A CA 1
ATOM 698 C C . TYR A 1 85 ? 3.253 -6.314 12.847 1.00 87.31 85 TYR A C 1
ATOM 700 O O . TYR A 1 85 ? 2.366 -6.984 13.371 1.00 87.31 85 TYR A O 1
ATOM 708 N N . ALA A 1 86 ? 3.839 -6.714 11.712 1.00 85.38 86 ALA A N 1
ATOM 709 C CA . ALA A 1 86 ? 3.471 -7.944 11.013 1.00 85.38 86 ALA A CA 1
ATOM 710 C C . ALA A 1 86 ? 3.678 -9.200 11.881 1.00 85.38 86 ALA A C 1
ATOM 712 O O . ALA A 1 86 ? 2.901 -10.154 11.769 1.00 85.38 86 ALA A O 1
ATOM 713 N N . ARG A 1 87 ? 4.673 -9.182 12.779 1.00 86.62 87 ARG A N 1
ATOM 714 C CA . ARG A 1 87 ? 4.940 -10.224 13.788 1.00 86.62 87 ARG A CA 1
ATOM 715 C C . ARG A 1 87 ? 4.109 -10.076 15.071 1.00 86.62 87 ARG A C 1
ATOM 717 O O . ARG A 1 87 ? 4.339 -10.828 16.011 1.00 86.62 87 ARG A O 1
ATOM 724 N N . ASN A 1 88 ? 3.138 -9.160 15.108 1.00 85.19 88 ASN A N 1
ATOM 725 C CA . ASN A 1 88 ? 2.313 -8.842 16.279 1.00 85.19 88 ASN A CA 1
ATOM 726 C C . ASN A 1 88 ? 3.135 -8.415 17.517 1.00 85.19 88 ASN A C 1
ATOM 728 O O . ASN A 1 88 ? 2.711 -8.653 18.644 1.00 85.19 88 ASN A O 1
ATOM 732 N N . LEU A 1 89 ? 4.315 -7.812 17.319 1.00 82.12 89 LEU A N 1
ATOM 733 C CA . LEU A 1 89 ? 5.192 -7.356 18.410 1.00 82.12 89 LEU A CA 1
ATOM 734 C C . LEU A 1 89 ? 4.928 -5.902 18.825 1.00 82.12 89 LEU A C 1
ATOM 736 O O . LEU A 1 89 ? 5.444 -5.453 19.844 1.00 82.12 89 LEU A O 1
ATOM 740 N N . VAL A 1 90 ? 4.178 -5.159 18.011 1.00 81.75 90 VAL A N 1
ATOM 741 C CA . VAL A 1 90 ? 3.983 -3.712 18.131 1.00 81.75 90 VAL A CA 1
ATOM 742 C C . VAL A 1 90 ? 2.509 -3.370 17.920 1.00 81.75 90 VAL A C 1
ATOM 744 O O . VAL A 1 90 ? 1.826 -4.001 17.112 1.00 81.75 90 VAL A O 1
ATOM 747 N N . ASP A 1 91 ? 2.031 -2.345 18.624 1.00 84.25 91 ASP A N 1
ATOM 748 C CA . ASP A 1 91 ? 0.655 -1.863 18.530 1.00 84.25 91 ASP A CA 1
ATOM 749 C C . ASP A 1 91 ? 0.368 -1.089 17.237 1.00 84.25 91 ASP A C 1
ATOM 751 O O . ASP A 1 91 ? 1.228 -0.425 16.656 1.00 84.25 91 ASP A O 1
ATOM 755 N N . HIS A 1 92 ? -0.902 -1.098 16.821 1.00 80.56 92 HIS A N 1
ATOM 756 C CA . HIS A 1 92 ? -1.352 -0.441 15.588 1.00 80.56 92 HIS A CA 1
ATOM 757 C C . HIS A 1 92 ? -1.015 1.056 15.530 1.00 80.56 92 HIS A C 1
ATOM 759 O O . HIS A 1 92 ? -0.728 1.570 14.452 1.00 80.56 92 HIS A O 1
ATOM 765 N N . GLN A 1 93 ? -1.026 1.756 16.671 1.00 84.25 93 GLN A N 1
ATOM 766 C CA . GLN A 1 93 ? -0.756 3.195 16.743 1.00 84.25 93 GLN A CA 1
ATOM 767 C C . GLN A 1 93 ? 0.626 3.535 16.182 1.00 84.25 93 GLN A C 1
ATOM 769 O O . GLN A 1 93 ? 0.785 4.560 15.522 1.00 84.25 93 GLN A 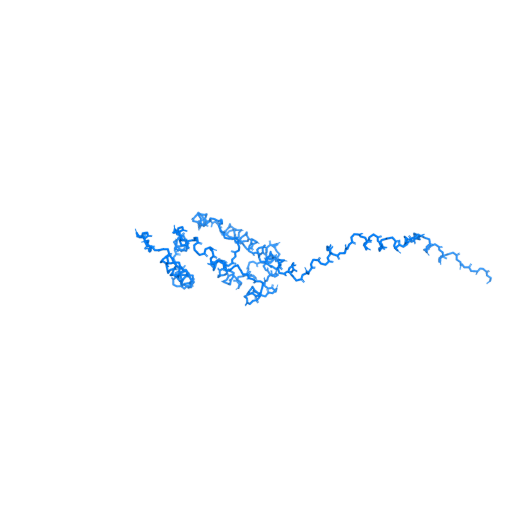O 1
ATOM 774 N N . MET A 1 94 ? 1.591 2.630 16.349 1.00 84.88 94 MET A N 1
ATOM 775 C CA . MET A 1 94 ? 2.969 2.820 15.915 1.00 84.88 94 MET A CA 1
ATOM 776 C C . MET A 1 94 ? 3.177 2.659 14.406 1.00 84.88 94 MET A C 1
ATOM 778 O O . MET A 1 94 ? 4.307 2.785 13.956 1.00 84.88 94 MET A O 1
ATOM 782 N N . ILE A 1 95 ? 2.147 2.349 13.621 1.00 87.00 95 ILE A N 1
ATOM 783 C CA . ILE A 1 95 ? 2.236 2.320 12.151 1.00 87.00 95 ILE A CA 1
ATOM 784 C C . ILE A 1 95 ? 1.241 3.277 11.480 1.00 87.00 95 ILE A C 1
ATOM 786 O O . ILE A 1 95 ? 1.218 3.389 10.254 1.00 87.00 95 ILE A O 1
ATOM 790 N N . THR A 1 96 ? 0.404 3.970 12.263 1.00 84.62 96 THR A N 1
ATOM 791 C CA . THR A 1 96 ? -0.661 4.843 11.737 1.00 84.62 96 THR A CA 1
ATOM 792 C C . THR A 1 96 ? -0.129 6.022 10.926 1.00 84.62 96 THR A C 1
ATOM 794 O O . THR A 1 96 ? -0.754 6.418 9.945 1.00 84.62 96 THR A O 1
ATOM 797 N N . ASP A 1 97 ? 1.046 6.540 11.277 1.00 88.69 97 ASP A N 1
ATOM 798 C CA . ASP A 1 97 ? 1.760 7.596 10.557 1.00 88.69 97 ASP A CA 1
ATOM 799 C C . ASP A 1 97 ? 2.238 7.152 9.168 1.00 88.69 97 ASP A C 1
ATOM 801 O O . ASP A 1 97 ? 2.295 7.956 8.237 1.00 88.69 97 ASP A O 1
ATOM 805 N N . LEU A 1 98 ? 2.525 5.859 9.002 1.00 88.62 98 LEU A N 1
ATOM 806 C CA . LEU A 1 98 ? 2.996 5.280 7.742 1.00 88.62 98 LEU A CA 1
ATOM 807 C 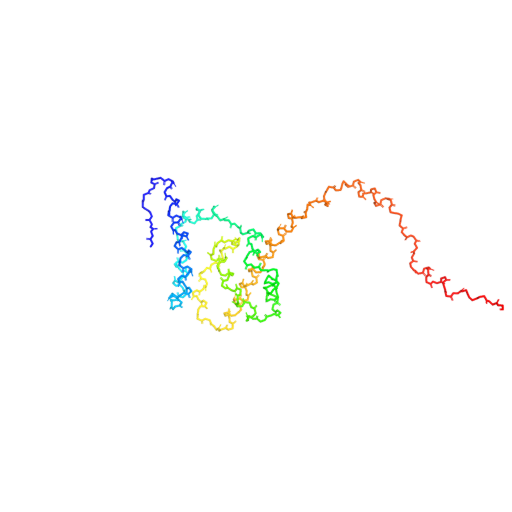C . LEU A 1 98 ? 1.840 4.951 6.788 1.00 88.62 98 LEU A C 1
ATOM 809 O O . LEU A 1 98 ? 2.026 4.887 5.569 1.00 88.62 98 LEU A O 1
ATOM 813 N N . LEU A 1 99 ? 0.630 4.781 7.324 1.00 85.12 99 LEU A N 1
ATOM 814 C CA . LEU A 1 99 ? -0.544 4.335 6.578 1.00 85.12 99 LEU A CA 1
ATOM 815 C C . LEU A 1 99 ? -0.907 5.232 5.377 1.00 85.12 99 LEU A C 1
ATOM 817 O O . LEU A 1 99 ? -1.187 4.678 4.309 1.00 85.12 99 LEU A O 1
ATOM 821 N N . PRO A 1 100 ? -0.868 6.581 5.454 1.00 85.69 100 PRO A N 1
ATOM 822 C CA . PRO A 1 100 ? -1.151 7.435 4.300 1.00 85.69 100 PRO A CA 1
ATOM 823 C C . PRO A 1 100 ? -0.142 7.243 3.163 1.00 85.69 100 PRO A C 1
ATOM 825 O O . PRO A 1 100 ? -0.514 7.261 1.987 1.00 85.69 100 PRO A O 1
ATOM 828 N N . THR A 1 101 ? 1.132 7.036 3.499 1.00 86.75 101 THR A N 1
ATOM 829 C CA . THR A 1 101 ? 2.205 6.804 2.525 1.00 86.75 101 THR A CA 1
ATOM 830 C C . THR A 1 101 ? 2.043 5.441 1.863 1.00 86.75 101 THR A C 1
ATOM 832 O O . THR A 1 101 ? 2.024 5.351 0.635 1.00 86.75 101 THR A O 1
ATOM 835 N N . ILE A 1 102 ? 1.822 4.395 2.660 1.00 85.94 102 ILE A N 1
ATOM 836 C CA . ILE A 1 102 ? 1.589 3.031 2.174 1.00 85.94 102 ILE A CA 1
ATOM 837 C C . ILE A 1 102 ? 0.342 2.978 1.283 1.00 85.94 102 ILE A C 1
ATOM 839 O O . ILE A 1 102 ? 0.382 2.410 0.193 1.00 85.94 102 ILE A O 1
ATOM 843 N N . SER A 1 103 ? -0.739 3.649 1.685 1.00 83.75 103 SER A N 1
ATOM 844 C CA . SER A 1 103 ? -1.977 3.733 0.902 1.00 83.75 103 SER A CA 1
ATOM 845 C C . SER A 1 103 ? -1.739 4.381 -0.463 1.00 83.75 103 SER A C 1
ATOM 847 O O . SER A 1 103 ? -2.226 3.885 -1.479 1.00 83.75 103 SER A O 1
ATOM 849 N N . LYS A 1 104 ? -0.945 5.459 -0.529 1.00 82.94 104 LYS A N 1
ATOM 850 C CA . LYS A 1 104 ? -0.576 6.101 -1.803 1.00 82.94 104 LYS A CA 1
ATOM 851 C C . LYS A 1 104 ? 0.252 5.183 -2.702 1.00 82.94 104 LYS A C 1
ATOM 853 O O . LYS A 1 104 ? 0.058 5.210 -3.914 1.00 82.94 104 LYS A O 1
ATOM 858 N N . LEU A 1 105 ? 1.155 4.382 -2.137 1.00 82.62 105 LEU A N 1
ATOM 859 C CA . LEU A 1 105 ? 1.952 3.414 -2.898 1.00 82.62 105 LEU A CA 1
ATOM 860 C C . LEU A 1 105 ? 1.088 2.254 -3.415 1.00 82.62 105 LEU A C 1
ATOM 862 O O . LEU A 1 105 ? 1.201 1.887 -4.585 1.00 82.62 105 LEU A O 1
ATOM 866 N N . TYR A 1 106 ? 0.177 1.753 -2.577 1.00 82.25 106 TYR A N 1
ATOM 867 C CA . TYR A 1 106 ? -0.757 0.680 -2.911 1.00 82.25 106 TYR A CA 1
ATOM 868 C C . TYR A 1 106 ? -1.745 1.093 -4.003 1.00 82.25 106 TYR A C 1
ATOM 870 O O . TYR A 1 106 ? 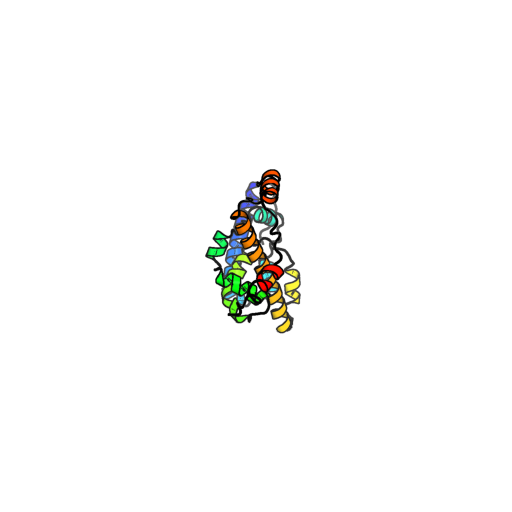-1.772 0.515 -5.092 1.00 82.25 106 TYR A O 1
ATOM 878 N N . PHE A 1 107 ? -2.504 2.168 -3.776 1.00 78.06 107 PHE A N 1
ATOM 879 C CA . PHE A 1 107 ? -3.451 2.664 -4.772 1.00 78.06 107 PHE A CA 1
ATOM 880 C C . PHE A 1 107 ? -2.764 3.327 -5.973 1.00 78.06 107 PHE A C 1
ATOM 882 O O . PHE A 1 107 ? -3.384 3.453 -7.030 1.00 78.06 107 PHE A O 1
ATOM 889 N N . GLY A 1 108 ? -1.492 3.707 -5.847 1.00 73.56 108 GLY A N 1
ATOM 890 C CA . GLY A 1 108 ? -0.648 4.187 -6.940 1.00 73.56 108 GLY A CA 1
ATOM 891 C C . GLY A 1 108 ? -0.218 3.103 -7.930 1.00 73.56 108 GLY A C 1
ATOM 892 O O . GLY A 1 108 ? 0.458 3.432 -8.901 1.00 73.56 108 GLY A O 1
ATOM 893 N N . ASP A 1 109 ? -0.619 1.848 -7.703 1.00 69.62 109 ASP A N 1
ATOM 894 C CA . ASP A 1 109 ? -0.379 0.709 -8.594 1.00 69.62 109 ASP A CA 1
ATOM 895 C C . ASP A 1 109 ? 1.107 0.371 -8.797 1.00 69.62 109 ASP A C 1
ATOM 897 O O . ASP A 1 109 ? 1.514 -0.185 -9.815 1.00 69.62 109 ASP A O 1
ATOM 901 N N . LYS A 1 110 ? 1.929 0.748 -7.810 1.00 66.44 110 LYS A N 1
ATOM 902 C CA . LYS A 1 110 ? 3.384 0.554 -7.822 1.00 66.44 110 LYS A CA 1
ATOM 903 C C . LYS A 1 110 ? 3.832 -0.770 -7.194 1.00 66.44 110 LYS A C 1
ATOM 905 O O . LYS A 1 110 ? 5.008 -1.119 -7.299 1.00 66.44 110 LYS A O 1
ATOM 910 N N . LEU A 1 111 ? 2.918 -1.467 -6.518 1.00 66.06 111 LEU A N 1
ATOM 911 C CA . LEU A 1 111 ? 3.146 -2.769 -5.889 1.00 66.06 111 LEU A CA 1
ATOM 912 C C . LEU A 1 111 ? 2.805 -3.908 -6.858 1.00 66.06 111 LEU A C 1
ATOM 914 O O . LEU A 1 111 ? 1.937 -3.757 -7.718 1.00 66.06 111 LEU A O 1
ATOM 918 N N . ARG A 1 112 ? 3.528 -5.028 -6.732 1.00 59.12 112 ARG A N 1
ATOM 919 C CA . ARG A 1 112 ? 3.458 -6.167 -7.662 1.00 59.12 112 ARG A CA 1
ATOM 920 C C . ARG A 1 112 ? 2.158 -6.952 -7.490 1.00 59.12 112 ARG A C 1
ATOM 922 O O . ARG A 1 112 ? 1.459 -7.184 -8.476 1.00 59.12 112 ARG A O 1
ATOM 929 N N . GLU A 1 113 ? 1.794 -7.289 -6.253 1.00 55.91 113 GLU A N 1
ATOM 930 C CA . GLU A 1 113 ? 0.511 -7.923 -5.942 1.00 55.91 113 GLU A CA 1
ATOM 931 C C . GLU A 1 113 ? -0.606 -6.897 -5.719 1.00 55.91 113 GLU A C 1
ATOM 933 O O . GLU A 1 113 ? -0.966 -6.525 -4.603 1.00 55.91 113 GLU A O 1
ATOM 938 N N . ASN A 1 114 ? -1.228 -6.487 -6.817 1.00 53.59 114 ASN A N 1
ATOM 939 C CA . ASN A 1 114 ? -2.612 -6.030 -6.795 1.00 53.59 114 ASN A CA 1
ATOM 940 C C . ASN A 1 114 ? -3.492 -7.171 -7.322 1.00 53.5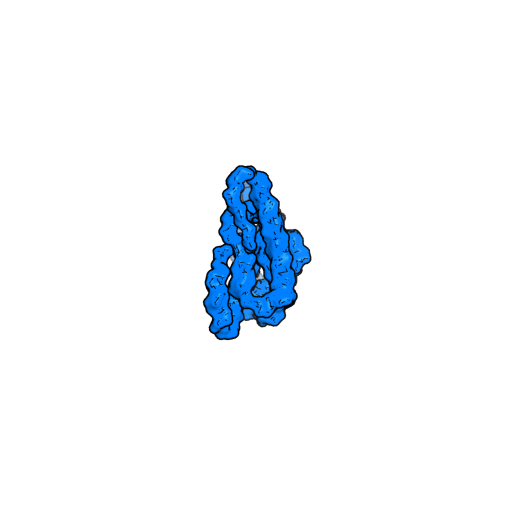9 114 ASN A C 1
ATOM 942 O O . ASN A 1 114 ? -3.007 -7.954 -8.125 1.00 53.59 114 ASN A O 1
ATOM 946 N N . HIS A 1 115 ? -4.760 -7.257 -6.888 1.00 47.41 115 HIS A N 1
ATOM 947 C CA . HIS A 1 115 ? -5.831 -8.165 -7.379 1.00 47.41 115 HIS A CA 1
ATOM 948 C C . HIS A 1 115 ? -6.321 -9.295 -6.443 1.00 47.41 115 HIS A C 1
ATOM 950 O O . HIS A 1 115 ? -6.689 -10.363 -6.921 1.00 47.41 115 HIS A O 1
ATOM 956 N N . LYS A 1 116 ? -6.461 -9.077 -5.128 1.00 43.91 116 LYS A N 1
ATOM 957 C CA . LYS A 1 116 ? -7.423 -9.881 -4.338 1.00 43.91 116 LYS A CA 1
ATOM 958 C C . LYS A 1 116 ? -8.592 -9.002 -3.895 1.00 43.91 116 LYS A C 1
ATOM 960 O O . LYS A 1 116 ? -8.493 -8.272 -2.919 1.00 43.91 116 LYS A O 1
ATOM 965 N N . SER A 1 117 ? -9.616 -9.046 -4.752 1.00 41.25 117 SER A N 1
ATOM 966 C CA . SER A 1 117 ? -10.999 -8.569 -4.673 1.00 41.25 117 SER A CA 1
ATOM 967 C C . SER A 1 117 ? -11.342 -7.494 -3.642 1.00 41.25 117 SER A C 1
ATOM 969 O O . SER A 1 117 ? -11.576 -7.761 -2.471 1.00 41.25 117 SER A O 1
ATOM 971 N N . ALA A 1 118 ? -11.572 -6.288 -4.162 1.00 43.12 118 ALA A N 1
ATOM 972 C CA . ALA A 1 118 ? -12.367 -5.246 -3.516 1.00 43.12 118 ALA A CA 1
ATOM 973 C C . ALA A 1 118 ? -13.867 -5.618 -3.368 1.00 43.12 118 ALA A C 1
ATOM 975 O O . ALA A 1 118 ? -14.646 -4.795 -2.899 1.00 43.12 118 ALA A O 1
ATOM 976 N N . GLU A 1 119 ? -14.270 -6.829 -3.769 1.00 42.12 119 GLU A N 1
ATOM 977 C CA . GLU A 1 119 ? -15.633 -7.361 -3.615 1.00 42.12 119 GLU A CA 1
ATOM 978 C C . GLU A 1 119 ? -15.943 -7.734 -2.158 1.00 42.12 119 GLU A C 1
ATOM 980 O O . GLU A 1 119 ? -17.075 -7.560 -1.725 1.00 42.12 119 GLU A O 1
ATOM 985 N N . ASN A 1 120 ? -14.939 -8.120 -1.361 1.00 47.91 120 ASN A N 1
ATOM 986 C CA . ASN A 1 120 ? -15.159 -8.449 0.051 1.00 47.91 120 ASN A CA 1
ATOM 987 C C . ASN A 1 120 ? -15.365 -7.209 0.931 1.00 47.91 120 ASN A C 1
ATOM 989 O O . ASN A 1 120 ? -15.995 -7.296 1.978 1.00 47.91 120 ASN A O 1
ATOM 993 N N . VAL A 1 121 ? -14.896 -6.031 0.506 1.00 52.69 121 VAL A N 1
ATOM 994 C CA . VAL A 1 121 ? -14.897 -4.837 1.370 1.00 52.69 121 VAL A CA 1
ATOM 995 C C . VAL A 1 121 ? -16.319 -4.335 1.668 1.00 52.69 121 VAL A C 1
ATOM 997 O O . VAL A 1 121 ? -16.547 -3.637 2.650 1.00 52.69 121 VAL A O 1
ATOM 1000 N N . GLN A 1 122 ? -17.297 -4.683 0.827 1.00 43.00 122 GLN A N 1
ATOM 1001 C CA . GLN A 1 122 ? -18.678 -4.223 0.968 1.00 43.00 122 GLN A CA 1
ATOM 1002 C C . GLN A 1 122 ? -19.459 -5.001 2.042 1.00 43.00 122 GLN A C 1
ATOM 1004 O O . GLN A 1 122 ? -20.273 -4.393 2.730 1.00 43.00 122 GLN A O 1
ATOM 1009 N N . GLU A 1 123 ? -19.160 -6.290 2.235 1.00 50.31 123 GLU A N 1
ATOM 1010 C CA . GLU A 1 123 ? -19.609 -7.074 3.401 1.00 50.31 123 GLU A CA 1
ATOM 1011 C C . GLU A 1 123 ? -18.787 -6.735 4.658 1.00 50.31 123 GLU A C 1
ATOM 1013 O O . GLU A 1 123 ? -19.261 -6.893 5.780 1.00 50.31 123 GLU A O 1
ATOM 1018 N N . GLU A 1 124 ? -17.565 -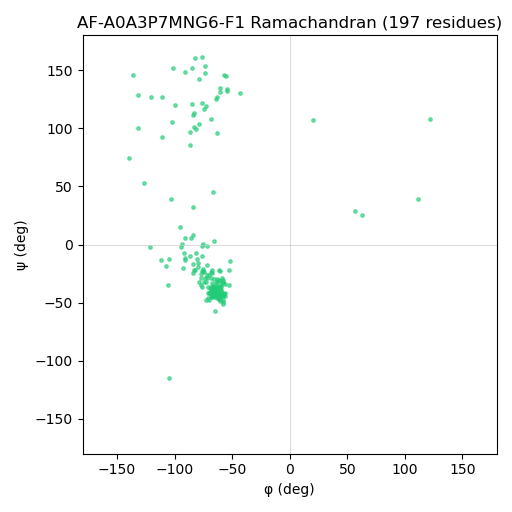6.217 4.486 1.00 54.44 124 GLU A N 1
ATOM 1019 C CA . GLU A 1 124 ? -16.645 -5.923 5.591 1.00 54.44 124 GLU A CA 1
ATOM 1020 C C . GLU A 1 124 ? -16.972 -4.647 6.396 1.00 54.44 124 GLU A C 1
ATOM 1022 O O . GLU A 1 124 ? -16.374 -4.414 7.448 1.00 54.44 124 GLU A O 1
ATOM 1027 N N . LEU A 1 125 ? -17.914 -3.818 5.933 1.00 58.84 125 LEU A N 1
ATOM 1028 C CA . LEU A 1 125 ? -18.254 -2.530 6.559 1.00 58.84 125 LEU A CA 1
ATOM 1029 C C . LEU A 1 125 ? -19.218 -2.637 7.751 1.00 58.84 125 LEU A C 1
ATOM 1031 O O . LEU A 1 125 ? -19.200 -1.748 8.598 1.00 58.84 125 LEU A O 1
ATOM 1035 N N . ASP A 1 126 ? -19.990 -3.722 7.851 1.00 62.78 126 ASP A N 1
ATOM 1036 C CA . ASP A 1 126 ? -20.895 -3.999 8.983 1.00 62.78 126 ASP A CA 1
ATOM 1037 C C . ASP A 1 126 ? -20.248 -4.902 10.054 1.00 62.78 126 ASP A C 1
ATOM 1039 O O . ASP A 1 126 ? -20.921 -5.471 10.917 1.00 62.78 126 ASP A O 1
ATOM 1043 N N . LEU A 1 127 ? -18.922 -5.063 10.013 1.00 68.50 127 LEU A N 1
ATOM 1044 C CA . LEU A 1 127 ? -18.215 -5.980 10.898 1.00 68.50 127 LEU A CA 1
ATOM 1045 C C . LEU A 1 127 ? -17.872 -5.366 12.265 1.00 68.50 127 LEU A C 1
ATOM 1047 O O . LEU A 1 127 ? -17.615 -4.164 12.378 1.00 68.50 127 LEU A O 1
ATOM 1051 N N . PRO A 1 128 ? -17.761 -6.199 13.318 1.00 73.62 128 PRO A N 1
ATOM 1052 C CA . PRO A 1 128 ? -17.247 -5.769 14.612 1.00 73.62 128 PRO A CA 1
ATOM 1053 C C . PRO A 1 128 ? -15.836 -5.172 14.502 1.00 73.62 128 PRO A C 1
ATOM 1055 O O . PRO A 1 128 ? -14.991 -5.658 13.746 1.00 73.62 128 PRO A O 1
ATOM 1058 N N . GLN A 1 129 ? -15.533 -4.169 15.331 1.00 71.56 129 GLN A N 1
ATOM 1059 C CA . GLN A 1 129 ? -14.241 -3.463 15.337 1.00 71.56 129 GLN A CA 1
ATOM 1060 C C . GLN A 1 129 ? -13.022 -4.402 15.449 1.00 71.56 129 GLN A C 1
ATOM 1062 O O . GLN A 1 129 ? -11.982 -4.153 14.839 1.00 71.56 129 GLN A O 1
ATOM 1067 N N . SER A 1 130 ? -13.146 -5.504 16.195 1.00 76.94 130 SER A N 1
ATOM 1068 C CA . SER A 1 130 ? -12.092 -6.517 16.339 1.00 76.94 130 SER A CA 1
ATOM 1069 C C . SER A 1 130 ? -11.723 -7.183 15.010 1.00 76.94 130 SER A C 1
ATOM 1071 O O . SER A 1 130 ? -10.552 -7.468 14.758 1.00 76.94 130 SER A O 1
ATOM 1073 N N . GLN A 1 131 ? -12.700 -7.390 14.130 1.00 79.75 131 GLN A N 1
ATOM 1074 C CA . GLN A 1 131 ? -12.496 -8.010 12.828 1.00 79.75 131 GLN A CA 1
ATOM 1075 C C . GLN A 1 131 ? -11.848 -7.036 11.836 1.00 79.75 131 GLN A C 1
ATOM 1077 O O . GLN A 1 131 ? -10.961 -7.432 11.080 1.00 79.75 131 GLN A O 1
ATOM 1082 N N . VAL A 1 132 ? -12.201 -5.748 11.902 1.00 75.94 132 VAL A N 1
ATOM 1083 C CA . VAL A 1 132 ? -11.540 -4.683 11.125 1.00 75.94 132 VAL A CA 1
ATOM 1084 C C . VAL A 1 132 ? -10.046 -4.622 11.451 1.00 75.94 132 VAL A C 1
ATOM 1086 O O . VAL A 1 132 ? -9.213 -4.571 10.546 1.00 75.94 132 VAL A O 1
ATOM 1089 N N . LEU A 1 133 ? -9.687 -4.701 12.736 1.00 76.69 133 LEU A N 1
ATOM 1090 C CA . LEU A 1 133 ? -8.285 -4.744 13.159 1.00 76.69 133 LEU A CA 1
ATOM 1091 C C . LEU A 1 133 ? -7.572 -6.004 12.656 1.00 76.69 133 LEU A C 1
ATOM 1093 O O . LEU A 1 133 ? -6.444 -5.910 12.179 1.00 76.69 133 LEU A O 1
ATOM 1097 N N . ALA A 1 134 ? -8.234 -7.163 12.681 1.00 80.12 134 ALA A N 1
ATOM 1098 C CA . ALA A 1 134 ? -7.667 -8.399 12.145 1.00 80.12 134 ALA A CA 1
ATOM 1099 C C . ALA A 1 134 ? -7.378 -8.303 10.633 1.00 80.12 134 ALA A C 1
ATOM 1101 O O . ALA A 1 134 ? -6.309 -8.716 10.172 1.00 80.12 134 ALA A O 1
ATOM 1102 N N . PHE A 1 135 ? -8.292 -7.720 9.851 1.00 80.56 135 PHE A N 1
ATOM 1103 C CA . PHE A 1 135 ? -8.080 -7.482 8.420 1.00 80.56 135 PHE A CA 1
ATOM 1104 C C . PHE A 1 135 ? -7.000 -6.440 8.148 1.00 80.56 135 PHE A C 1
ATOM 1106 O O . PHE A 1 135 ? -6.191 -6.624 7.233 1.00 80.56 135 PHE A O 1
ATOM 1113 N N . HIS A 1 136 ? -6.937 -5.388 8.962 1.00 79.12 136 HIS A N 1
ATOM 1114 C CA . HIS A 1 136 ? -5.855 -4.416 8.912 1.00 79.12 136 HIS A CA 1
ATOM 1115 C C . HIS A 1 136 ? -4.500 -5.105 9.127 1.00 79.12 136 HIS A C 1
ATOM 1117 O O . HIS A 1 136 ? -3.626 -5.005 8.266 1.00 79.12 136 HIS A O 1
ATOM 1123 N N . SER A 1 137 ? -4.346 -5.905 10.188 1.00 83.56 137 SER A N 1
ATOM 1124 C CA . SER A 1 137 ? -3.116 -6.667 10.447 1.00 83.56 137 SER A CA 1
ATOM 1125 C C . SER A 1 137 ? -2.758 -7.612 9.302 1.00 83.56 137 SER A C 1
ATOM 1127 O O . SER A 1 137 ? -1.606 -7.659 8.869 1.00 83.56 137 SER A O 1
ATOM 1129 N N . LYS A 1 138 ? -3.748 -8.318 8.746 1.00 84.69 138 LYS A N 1
ATOM 1130 C CA . LYS A 1 138 ? -3.556 -9.204 7.589 1.00 84.69 138 LYS A CA 1
ATOM 1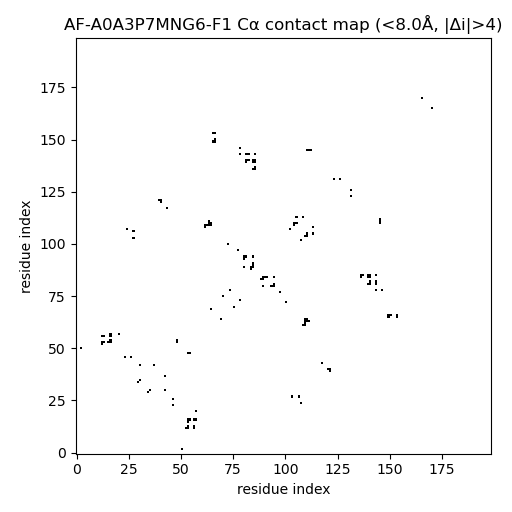131 C C . LYS A 1 138 ? -3.080 -8.445 6.349 1.00 84.69 138 LYS A C 1
ATOM 1133 O O . LYS A 1 138 ? -2.239 -8.952 5.610 1.00 84.69 138 LYS A O 1
ATOM 1138 N N . THR A 1 139 ? -3.615 -7.252 6.115 1.00 83.94 139 THR A N 1
ATOM 1139 C CA . THR A 1 139 ? -3.254 -6.410 4.968 1.00 83.94 139 THR A CA 1
ATOM 1140 C C . THR A 1 139 ? -1.847 -5.847 5.125 1.00 83.94 139 THR A C 1
ATOM 1142 O O . THR A 1 139 ? -1.047 -5.956 4.200 1.00 83.94 139 THR A O 1
ATOM 1145 N N . ILE A 1 140 ? -1.505 -5.325 6.306 1.00 84.81 140 ILE A N 1
ATOM 1146 C CA . ILE A 1 140 ? -0.155 -4.816 6.575 1.00 84.81 140 ILE A CA 1
ATOM 1147 C C . ILE A 1 140 ? 0.890 -5.928 6.484 1.00 84.81 140 ILE A C 1
ATOM 1149 O O . ILE A 1 140 ? 1.960 -5.684 5.938 1.00 84.81 140 ILE A O 1
ATOM 1153 N N . ARG A 1 141 ? 0.584 -7.153 6.935 1.00 86.62 141 ARG A N 1
ATOM 1154 C CA . ARG A 1 141 ? 1.501 -8.293 6.784 1.00 86.62 141 ARG A CA 1
ATOM 1155 C C . ARG A 1 141 ? 1.849 -8.546 5.317 1.00 86.62 141 ARG A C 1
ATOM 1157 O O . ARG A 1 141 ? 3.023 -8.562 4.983 1.00 86.62 141 ARG A O 1
ATOM 1164 N N . LYS A 1 142 ? 0.844 -8.612 4.435 1.00 86.50 142 LYS A N 1
ATOM 1165 C CA . LYS A 1 142 ? 1.075 -8.760 2.987 1.00 86.50 142 LYS A CA 1
ATOM 1166 C C . LYS A 1 142 ? 1.921 -7.626 2.411 1.00 86.50 142 LYS A C 1
ATOM 1168 O O . LYS A 1 142 ? 2.797 -7.865 1.593 1.00 86.50 142 LYS A O 1
ATOM 1173 N N . LEU A 1 143 ? 1.656 -6.388 2.828 1.00 85.50 143 LEU A N 1
ATOM 1174 C CA . LEU A 1 143 ? 2.420 -5.230 2.362 1.00 85.50 143 LEU A CA 1
ATOM 1175 C C . LEU A 1 143 ? 3.870 -5.269 2.861 1.00 85.50 143 LEU A C 1
ATOM 1177 O O . LEU A 1 143 ? 4.773 -4.928 2.104 1.00 85.50 143 LEU A O 1
ATOM 1181 N N . SER A 1 144 ? 4.097 -5.714 4.100 1.00 87.88 144 SER A N 1
ATOM 1182 C CA . SER A 1 144 ? 5.438 -5.946 4.643 1.00 87.88 144 SER A CA 1
ATOM 1183 C C . SER A 1 144 ? 6.178 -7.007 3.834 1.00 87.88 144 SER A C 1
ATOM 1185 O O . SER A 1 144 ? 7.306 -6.757 3.429 1.00 87.88 144 SER A O 1
ATOM 1187 N N . ASP A 1 145 ? 5.528 -8.134 3.535 1.00 87.25 145 ASP A N 1
ATOM 1188 C CA . ASP A 1 145 ? 6.122 -9.221 2.749 1.00 87.25 145 ASP A CA 1
ATOM 1189 C C . ASP A 1 145 ? 6.532 -8.738 1.341 1.00 87.25 145 ASP A C 1
ATOM 1191 O O . ASP A 1 145 ? 7.616 -9.061 0.856 1.00 87.25 145 ASP A O 1
ATOM 1195 N N . GLU A 1 146 ? 5.710 -7.898 0.703 1.00 86.50 146 GLU A N 1
ATOM 1196 C CA . GLU A 1 146 ? 6.029 -7.266 -0.586 1.00 86.50 146 GLU A CA 1
ATOM 1197 C C . GLU A 1 146 ? 7.219 -6.296 -0.493 1.00 86.50 146 GLU A C 1
ATOM 1199 O O . GLU A 1 146 ? 8.110 -6.311 -1.348 1.00 86.50 146 GLU A O 1
ATOM 1204 N N . PHE A 1 147 ? 7.272 -5.450 0.541 1.00 86.69 147 PHE A N 1
ATOM 1205 C CA . PHE A 1 147 ? 8.407 -4.545 0.746 1.00 86.69 147 PHE A CA 1
ATOM 1206 C C . PHE A 1 147 ? 9.701 -5.305 1.047 1.00 86.69 147 PHE A C 1
ATOM 1208 O O . PHE A 1 147 ? 10.762 -4.929 0.538 1.00 86.69 147 PHE A O 1
ATOM 1215 N N . ASP A 1 148 ? 9.615 -6.394 1.808 1.00 86.88 148 ASP A N 1
ATOM 1216 C CA . ASP A 1 148 ? 10.738 -7.282 2.090 1.00 86.88 148 ASP A CA 1
ATOM 1217 C C . ASP A 1 148 ? 11.208 -7.987 0.812 1.00 86.88 148 ASP A C 1
ATOM 1219 O O . ASP A 1 148 ? 12.412 -8.049 0.559 1.00 86.88 148 ASP A O 1
ATOM 1223 N N . ALA A 1 149 ? 10.291 -8.430 -0.055 1.00 86.56 149 ALA A N 1
ATOM 1224 C CA . ALA A 1 149 ? 10.628 -9.000 -1.358 1.00 86.56 149 ALA A CA 1
ATOM 1225 C C . ALA A 1 149 ? 11.369 -7.995 -2.259 1.00 86.56 149 ALA A C 1
ATOM 1227 O O . ALA A 1 149 ? 12.375 -8.347 -2.876 1.00 86.56 149 ALA A O 1
ATOM 1228 N N . ILE A 1 150 ? 10.932 -6.730 -2.294 1.00 84.94 150 ILE A N 1
ATOM 1229 C CA . ILE A 1 150 ? 11.622 -5.657 -3.034 1.00 84.94 150 ILE A CA 1
ATOM 1230 C C . ILE A 1 150 ? 13.028 -5.412 -2.464 1.00 84.94 150 ILE A C 1
ATOM 1232 O O . ILE A 1 150 ? 13.985 -5.234 -3.222 1.00 84.94 150 ILE A O 1
ATOM 1236 N N . CYS A 1 151 ? 13.177 -5.418 -1.136 1.00 83.56 151 CYS A N 1
ATOM 1237 C CA . CYS A 1 151 ? 14.480 -5.269 -0.487 1.00 83.56 151 CYS A CA 1
ATOM 1238 C C . CYS A 1 151 ? 15.410 -6.449 -0.790 1.00 83.56 151 CYS A C 1
ATOM 1240 O O . CYS A 1 151 ? 16.571 -6.235 -1.137 1.00 83.56 151 CYS A O 1
ATOM 1242 N N . MET A 1 152 ? 14.903 -7.679 -0.697 1.00 83.62 152 MET A N 1
ATOM 1243 C CA . MET A 1 152 ? 15.662 -8.890 -1.006 1.00 83.62 152 MET A CA 1
ATOM 1244 C C . MET A 1 152 ? 16.096 -8.934 -2.470 1.00 83.62 152 MET A C 1
ATOM 1246 O O . MET A 1 152 ? 17.232 -9.305 -2.746 1.00 83.62 152 MET A O 1
ATOM 1250 N N . GLU A 1 153 ? 15.234 -8.528 -3.403 1.00 83.62 153 GLU A N 1
ATOM 1251 C CA . GLU A 1 153 ? 15.568 -8.466 -4.828 1.00 83.62 153 GLU A CA 1
ATOM 1252 C C . GLU A 1 153 ? 16.714 -7.481 -5.100 1.00 83.62 153 GLU A C 1
ATOM 1254 O O . GLU A 1 153 ? 17.670 -7.809 -5.797 1.00 83.62 153 GLU A O 1
ATOM 1259 N N . SER A 1 154 ? 16.681 -6.299 -4.481 1.00 81.06 154 SER A N 1
ATOM 1260 C CA . SER A 1 154 ? 17.775 -5.329 -4.603 1.00 81.06 154 SER A CA 1
ATOM 1261 C C . SER A 1 154 ? 19.084 -5.834 -3.985 1.00 81.06 154 SER A C 1
ATOM 1263 O O . SER A 1 154 ? 20.148 -5.641 -4.570 1.00 81.06 154 SER A O 1
ATOM 1265 N N . LEU A 1 155 ? 19.023 -6.544 -2.852 1.00 78.38 155 LEU A N 1
ATOM 1266 C CA . LEU A 1 155 ? 20.205 -7.184 -2.264 1.00 78.38 155 LEU A CA 1
ATOM 1267 C C . LEU A 1 155 ? 20.769 -8.291 -3.160 1.00 78.38 155 LEU A C 1
ATOM 1269 O O . LEU A 1 155 ? 21.983 -8.379 -3.310 1.00 78.38 155 LEU A O 1
ATOM 1273 N N . ARG A 1 156 ? 19.914 -9.108 -3.788 1.00 79.12 156 ARG A N 1
ATOM 1274 C CA . ARG A 1 156 ? 20.343 -10.138 -4.751 1.00 79.12 156 ARG A CA 1
ATOM 1275 C C . ARG A 1 156 ? 21.072 -9.541 -5.947 1.00 79.12 156 ARG A C 1
ATOM 1277 O O . ARG A 1 156 ? 22.024 -10.139 -6.416 1.00 79.12 156 ARG A O 1
ATOM 1284 N N . GLN A 1 157 ? 20.655 -8.368 -6.418 1.00 77.19 157 GLN A N 1
ATOM 1285 C CA . GLN A 1 157 ? 21.339 -7.666 -7.508 1.00 77.19 157 GLN A CA 1
ATOM 1286 C C . GLN A 1 157 ? 22.690 -7.077 -7.073 1.00 77.19 157 GLN A C 1
ATOM 1288 O O . GLN A 1 157 ? 23.595 -6.948 -7.894 1.00 77.19 157 GLN A O 1
ATOM 1293 N N . LEU A 1 158 ? 22.833 -6.727 -5.790 1.00 72.69 158 LEU A N 1
ATOM 1294 C CA . LEU A 1 158 ? 24.061 -6.160 -5.228 1.00 72.69 158 LEU A CA 1
ATOM 1295 C C . LEU A 1 158 ? 25.095 -7.225 -4.829 1.00 72.69 158 LEU A C 1
ATOM 1297 O O . LEU A 1 158 ? 26.284 -6.921 -4.758 1.00 72.69 158 LEU A O 1
ATOM 1301 N N . ILE A 1 159 ? 24.655 -8.454 -4.553 1.00 69.50 159 ILE A N 1
ATOM 1302 C CA . ILE A 1 159 ? 25.520 -9.620 -4.367 1.00 69.50 159 ILE A CA 1
ATOM 1303 C C . ILE A 1 159 ? 25.762 -10.209 -5.765 1.00 69.50 159 ILE A C 1
ATOM 1305 O O . ILE A 1 159 ? 24.910 -10.952 -6.249 1.00 69.50 159 ILE A O 1
ATOM 1309 N N . PRO A 1 160 ? 26.879 -9.901 -6.456 1.00 57.66 160 PRO A N 1
ATOM 1310 C CA . PRO A 1 160 ? 27.217 -10.632 -7.672 1.00 57.66 160 PRO A CA 1
ATOM 1311 C C . PRO A 1 160 ? 27.273 -12.126 -7.338 1.00 57.66 160 PRO A C 1
ATOM 1313 O O . PRO A 1 160 ? 27.696 -12.487 -6.238 1.00 57.66 160 PRO A O 1
ATOM 1316 N N . ASP A 1 161 ? 26.865 -12.973 -8.284 1.00 54.81 161 ASP A N 1
ATOM 1317 C CA . ASP A 1 161 ? 26.791 -14.445 -8.213 1.00 54.81 161 ASP A CA 1
ATOM 1318 C C . ASP A 1 161 ? 28.200 -15.090 -8.100 1.00 54.81 161 ASP A C 1
ATOM 1320 O O . ASP A 1 161 ? 28.555 -16.042 -8.785 1.00 54.81 161 ASP A O 1
ATOM 1324 N N . LYS A 1 162 ? 29.066 -14.552 -7.234 1.00 48.25 162 LYS A N 1
ATOM 1325 C CA . LYS A 1 162 ? 30.472 -14.929 -7.048 1.00 48.25 162 LYS A CA 1
ATOM 1326 C C . LYS A 1 162 ? 30.645 -16.248 -6.290 1.00 48.25 162 LYS A C 1
ATOM 1328 O O . LYS A 1 162 ? 31.767 -16.672 -6.045 1.00 48.25 162 LYS A O 1
ATOM 1333 N N . THR A 1 163 ? 29.547 -16.893 -5.905 1.00 48.12 163 THR A N 1
ATOM 1334 C CA . THR A 1 163 ? 29.525 -18.246 -5.337 1.00 48.12 163 THR A CA 1
ATOM 1335 C C . THR A 1 163 ? 29.265 -19.332 -6.380 1.00 48.12 163 THR A C 1
ATOM 1337 O O . THR A 1 163 ? 29.300 -20.508 -6.018 1.00 48.12 163 THR A O 1
ATOM 1340 N N . ARG A 1 164 ? 29.038 -18.986 -7.658 1.00 49.12 164 ARG A N 1
ATOM 1341 C CA . ARG A 1 164 ? 28.875 -19.972 -8.743 1.00 49.12 164 ARG A CA 1
ATOM 1342 C C . ARG A 1 164 ? 30.050 -20.067 -9.717 1.00 49.12 164 ARG A C 1
ATOM 1344 O O . ARG A 1 164 ? 30.203 -21.129 -10.308 1.00 49.12 164 ARG A O 1
ATOM 1351 N N . ASP A 1 165 ? 30.921 -19.059 -9.762 1.00 47.09 165 ASP A N 1
ATOM 1352 C CA . ASP A 1 165 ? 32.171 -19.066 -10.546 1.00 47.09 165 ASP A CA 1
ATOM 1353 C C . ASP A 1 165 ? 33.416 -19.309 -9.673 1.00 47.09 165 ASP A C 1
ATOM 1355 O O . ASP A 1 165 ? 34.460 -18.685 -9.845 1.00 47.09 165 ASP A O 1
ATOM 1359 N N . LEU A 1 166 ? 33.310 -20.198 -8.687 1.00 53.72 166 LEU A N 1
ATOM 1360 C CA . LEU A 1 166 ? 34.490 -20.930 -8.237 1.00 53.72 166 LEU A CA 1
ATOM 1361 C C . LEU A 1 166 ? 34.357 -22.307 -8.859 1.00 53.72 166 LEU A C 1
ATOM 1363 O O . LEU A 1 166 ? 33.499 -23.092 -8.440 1.00 53.72 166 LEU A O 1
ATOM 1367 N N . ASP A 1 167 ? 35.162 -22.552 -9.890 1.00 54.53 167 ASP A N 1
ATOM 1368 C CA . ASP A 1 167 ? 35.257 -23.840 -10.555 1.00 54.53 167 ASP A CA 1
ATOM 1369 C C . ASP A 1 167 ? 35.287 -24.942 -9.495 1.00 54.53 167 ASP A C 1
ATOM 1371 O O . ASP A 1 167 ? 36.035 -24.882 -8.513 1.00 54.53 167 ASP A O 1
ATOM 1375 N N . LYS A 1 168 ? 34.446 -25.967 -9.666 1.00 58.56 168 LYS A N 1
ATOM 1376 C CA . LYS A 1 168 ? 34.388 -27.116 -8.745 1.00 58.56 168 LYS A CA 1
ATOM 1377 C C . LYS A 1 168 ? 35.775 -27.748 -8.528 1.00 58.56 168 LYS A C 1
ATOM 1379 O O . LYS A 1 168 ? 35.992 -28.382 -7.498 1.00 58.56 168 LYS A O 1
ATOM 1384 N N . GLU A 1 169 ? 36.711 -27.535 -9.455 1.00 57.00 169 GLU A N 1
ATOM 1385 C CA . GLU A 1 169 ? 38.125 -27.900 -9.338 1.00 57.00 169 GLU A CA 1
ATOM 1386 C C . GLU A 1 169 ? 38.905 -27.068 -8.309 1.00 57.00 169 GLU A C 1
ATOM 1388 O O . GLU A 1 169 ? 39.671 -27.650 -7.544 1.00 57.00 169 GLU A O 1
ATOM 1393 N N . GLU A 1 170 ? 38.698 -25.751 -8.205 1.00 58.06 170 GLU A N 1
ATOM 1394 C CA . GLU A 1 170 ? 39.368 -24.921 -7.190 1.00 58.06 170 GLU A CA 1
ATOM 1395 C C . GLU A 1 170 ? 38.842 -25.207 -5.782 1.00 58.06 170 GLU A C 1
ATOM 1397 O O . GLU A 1 170 ? 39.623 -25.258 -4.830 1.00 58.06 170 GLU A O 1
ATOM 1402 N N . GLN A 1 171 ? 37.539 -25.472 -5.639 1.00 56.91 171 GLN A N 1
ATOM 1403 C CA . GLN A 1 171 ? 36.967 -25.889 -4.355 1.00 56.91 171 GLN A CA 1
ATOM 1404 C C . GLN A 1 171 ? 37.464 -27.281 -3.947 1.00 56.91 171 GLN A C 1
ATOM 1406 O O . GLN A 1 171 ? 37.844 -27.476 -2.793 1.00 56.91 171 GLN A O 1
ATOM 1411 N N . ALA A 1 172 ? 37.541 -28.235 -4.881 1.00 59.97 172 ALA A N 1
ATOM 1412 C CA . ALA A 1 172 ? 38.116 -29.553 -4.615 1.00 59.97 172 ALA A CA 1
ATOM 1413 C C . ALA A 1 172 ? 39.616 -29.471 -4.281 1.00 59.97 172 ALA A C 1
ATOM 1415 O O . ALA A 1 172 ? 40.076 -30.155 -3.367 1.00 59.97 172 ALA A O 1
ATOM 1416 N N . ALA A 1 173 ? 40.373 -28.596 -4.950 1.00 62.12 173 ALA A N 1
ATOM 1417 C CA . ALA A 1 173 ? 41.786 -28.361 -4.663 1.00 62.12 173 ALA A CA 1
ATOM 1418 C C . ALA A 1 173 ? 42.006 -27.664 -3.310 1.00 62.12 173 ALA A C 1
ATOM 1420 O O . ALA A 1 173 ? 42.951 -27.998 -2.594 1.00 62.12 173 ALA A O 1
ATOM 1421 N N . ALA A 1 174 ? 41.135 -26.728 -2.925 1.00 61.88 174 ALA A N 1
ATOM 1422 C CA . ALA A 1 174 ? 41.173 -26.081 -1.617 1.00 61.88 174 ALA A CA 1
ATOM 1423 C C . ALA A 1 174 ? 40.832 -27.069 -0.492 1.00 61.88 174 ALA A C 1
ATOM 1425 O O . ALA A 1 174 ? 41.546 -27.124 0.505 1.00 61.88 174 ALA A O 1
ATOM 1426 N N . VAL A 1 175 ? 39.810 -27.911 -0.683 1.00 63.84 175 VAL A N 1
ATOM 1427 C CA . VAL A 1 175 ? 39.440 -28.977 0.263 1.00 63.84 175 VAL A CA 1
ATOM 1428 C C . VAL A 1 175 ? 40.536 -30.044 0.361 1.00 63.84 175 VAL A C 1
ATOM 1430 O O . VAL A 1 175 ? 40.834 -30.502 1.458 1.00 63.84 175 VAL A O 1
ATOM 1433 N N . ALA A 1 176 ? 41.213 -30.379 -0.741 1.00 63.12 176 ALA A N 1
ATOM 1434 C CA . ALA A 1 176 ? 42.352 -31.300 -0.737 1.00 63.12 176 ALA A CA 1
ATOM 1435 C C . ALA A 1 176 ? 43.610 -30.722 -0.056 1.00 63.12 176 ALA A C 1
ATOM 1437 O O . ALA A 1 176 ? 44.436 -31.475 0.459 1.00 63.12 176 ALA A O 1
ATOM 1438 N N . ARG A 1 177 ? 43.770 -29.390 -0.037 1.00 63.72 177 ARG A N 1
ATOM 1439 C CA . ARG A 1 177 ? 44.863 -28.697 0.673 1.00 63.72 177 ARG A CA 1
ATOM 1440 C C . ARG A 1 177 ? 44.616 -28.550 2.173 1.00 63.72 177 ARG A C 1
ATOM 1442 O O . ARG A 1 177 ? 45.562 -28.270 2.911 1.00 63.72 177 ARG A O 1
ATOM 1449 N N . LEU A 1 178 ? 43.385 -28.742 2.638 1.00 63.91 178 LEU A N 1
ATOM 1450 C CA . LEU A 1 178 ? 43.069 -28.741 4.060 1.00 63.91 178 LEU A CA 1
ATOM 1451 C C . LEU A 1 178 ? 43.460 -30.096 4.658 1.00 63.91 178 LEU A C 1
ATOM 1453 O O . LEU A 1 178 ? 42.774 -31.102 4.493 1.00 63.91 178 LEU A O 1
ATOM 1457 N N . LYS A 1 179 ? 44.585 -30.124 5.377 1.00 64.56 179 LYS A N 1
ATOM 1458 C CA . LYS A 1 179 ? 44.932 -31.257 6.241 1.00 64.56 179 LYS A CA 1
ATOM 1459 C C . LYS A 1 179 ? 43.863 -31.349 7.342 1.00 64.56 179 LYS A C 1
ATOM 1461 O O . LYS A 1 179 ? 43.629 -30.337 8.006 1.00 64.56 179 LYS A O 1
ATOM 1466 N N . PRO A 1 180 ? 43.213 -32.505 7.556 1.00 59.22 180 PRO A N 1
ATOM 1467 C CA . PRO A 1 180 ? 42.276 -32.644 8.663 1.00 59.22 180 PRO A CA 1
ATOM 1468 C C . PRO A 1 180 ? 43.026 -32.404 9.977 1.00 59.22 180 PRO A C 1
ATOM 1470 O O . PRO A 1 180 ? 44.133 -32.919 10.155 1.00 59.22 180 PRO A O 1
ATOM 1473 N N . LEU A 1 181 ? 42.446 -31.607 10.882 1.00 52.22 181 LEU A N 1
ATOM 1474 C CA . LEU A 1 181 ? 42.951 -31.477 12.248 1.00 52.22 181 LEU A CA 1
ATOM 1475 C C . LEU A 1 181 ? 42.825 -32.847 12.923 1.00 52.22 181 LEU A C 1
ATOM 1477 O O . LEU A 1 181 ? 41.759 -33.225 13.396 1.00 52.22 181 LEU A O 1
ATOM 1481 N N . ALA A 1 182 ? 43.916 -33.608 12.915 1.00 54.88 182 ALA A N 1
ATOM 1482 C CA . ALA A 1 182 ? 44.012 -34.935 13.511 1.00 54.88 182 ALA A CA 1
ATOM 1483 C C . ALA A 1 182 ? 44.315 -34.872 15.016 1.00 54.88 182 ALA A C 1
ATOM 1485 O O . ALA A 1 182 ? 44.989 -35.748 15.548 1.00 54.88 182 ALA A O 1
ATOM 1486 N N . GLU A 1 183 ? 43.835 -33.839 15.703 1.00 52.22 183 GLU A N 1
ATOM 1487 C CA . GLU A 1 183 ? 44.008 -33.716 17.142 1.00 52.22 183 GLU A CA 1
ATOM 1488 C C . GLU A 1 183 ? 42.656 -33.376 17.763 1.00 52.22 183 GLU A C 1
ATOM 1490 O O . GLU A 1 183 ? 42.148 -32.259 17.678 1.00 52.22 183 GLU A O 1
ATOM 1495 N N . SER A 1 184 ? 42.017 -34.405 18.318 1.00 52.91 184 SER A N 1
ATOM 1496 C CA . SER A 1 184 ? 40.822 -34.252 19.137 1.00 52.91 184 SER A CA 1
ATOM 1497 C C . SER A 1 184 ? 41.159 -33.391 20.354 1.00 52.91 184 SER A C 1
ATOM 1499 O O . SER A 1 184 ? 42.126 -33.687 21.059 1.00 52.91 184 SER A O 1
ATOM 1501 N N . LEU A 1 185 ? 40.328 -32.380 20.635 1.00 54.78 185 LEU A N 1
ATOM 1502 C CA . LEU A 1 185 ? 40.468 -31.443 21.765 1.00 54.78 185 LEU A CA 1
ATOM 1503 C C . LEU A 1 185 ? 40.641 -32.111 23.148 1.00 54.78 185 LEU A C 1
ATOM 1505 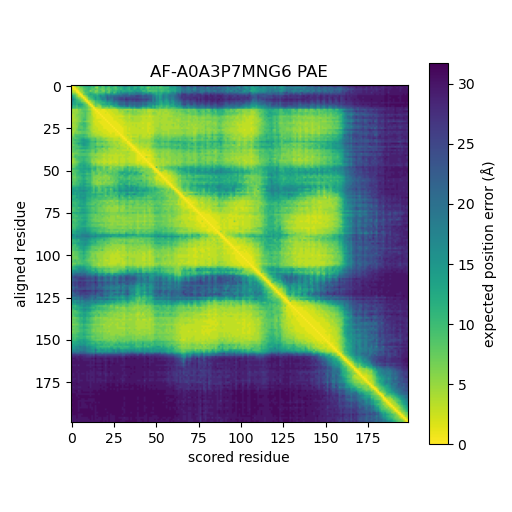O O . LEU A 1 185 ? 41.036 -31.447 24.101 1.00 54.78 185 LEU A O 1
ATOM 1509 N N . GLU A 1 186 ? 40.362 -33.408 23.274 1.00 55.34 186 GLU A N 1
ATOM 1510 C CA . GLU A 1 186 ? 40.536 -34.171 24.513 1.00 55.34 186 GLU A CA 1
ATOM 1511 C C . GLU A 1 186 ? 42.012 -34.427 24.869 1.00 55.34 186 GLU A C 1
ATOM 1513 O O . GLU A 1 186 ? 42.336 -34.539 26.049 1.00 55.34 186 GLU A O 1
ATOM 1518 N N . VAL A 1 187 ? 42.926 -34.459 23.889 1.00 54.41 187 VAL A N 1
ATOM 1519 C CA . VAL A 1 187 ? 44.351 -34.763 24.141 1.00 54.41 187 VAL A CA 1
ATOM 1520 C C . VAL A 1 187 ? 45.089 -33.560 24.743 1.00 54.41 187 VAL A C 1
ATOM 1522 O O . VAL A 1 187 ? 45.918 -33.733 25.634 1.00 54.41 187 VAL A O 1
ATOM 1525 N N . VAL A 1 188 ? 44.730 -32.336 24.340 1.00 53.31 188 VAL A N 1
ATOM 1526 C CA . VAL A 1 188 ? 45.380 -31.098 24.818 1.00 53.31 188 VAL A CA 1
ATOM 1527 C C . VAL A 1 188 ? 44.993 -30.774 26.269 1.00 53.31 188 VAL A C 1
ATOM 1529 O O . VAL A 1 188 ? 45.808 -30.273 27.037 1.00 53.31 188 VAL A O 1
ATOM 1532 N N . MET A 1 189 ? 43.774 -31.129 26.687 1.00 49.62 189 MET A N 1
ATOM 1533 C CA . MET A 1 189 ? 43.287 -30.885 28.053 1.00 49.62 189 MET A CA 1
ATOM 1534 C C . MET A 1 189 ? 43.887 -31.839 29.101 1.00 49.62 189 MET A C 1
ATOM 1536 O O . MET A 1 189 ? 43.881 -31.518 30.289 1.00 49.62 189 MET A O 1
ATOM 1540 N N . PHE A 1 190 ? 44.400 -33.006 28.694 1.00 47.03 190 PHE A N 1
ATOM 1541 C CA . PHE A 1 190 ? 44.977 -33.991 29.618 1.00 47.03 190 PHE A CA 1
ATOM 1542 C C . PHE A 1 190 ? 46.494 -33.847 29.815 1.00 47.03 190 PHE A C 1
ATOM 1544 O O . PHE A 1 190 ? 47.005 -34.300 30.840 1.00 47.03 190 PHE A O 1
ATOM 1551 N N . SER A 1 191 ? 47.222 -33.191 28.900 1.00 49.81 191 SER A N 1
ATOM 1552 C CA . SER A 1 191 ? 48.675 -33.000 29.038 1.00 49.81 191 SER A CA 1
ATOM 1553 C C . SER A 1 191 ? 49.078 -31.862 29.982 1.00 49.81 191 SER A C 1
ATOM 1555 O O . SER A 1 191 ? 50.206 -31.861 30.466 1.00 49.81 191 SER A O 1
ATOM 1557 N N . GLU A 1 192 ? 48.184 -30.914 30.286 1.00 50.56 192 GLU A N 1
ATOM 1558 C CA . GLU A 1 192 ? 48.501 -29.773 31.168 1.00 50.56 192 GLU A CA 1
ATOM 1559 C C . GLU A 1 192 ? 48.187 -30.011 32.660 1.00 50.56 192 GLU A C 1
ATOM 1561 O O . GLU A 1 192 ? 48.580 -29.202 33.497 1.00 50.56 192 GLU A O 1
ATOM 1566 N N . VAL A 1 193 ? 47.541 -31.126 33.036 1.00 52.81 193 VAL A N 1
ATOM 1567 C CA . VAL A 1 193 ? 47.110 -31.375 34.434 1.00 52.81 193 VAL A CA 1
ATOM 1568 C C . VAL A 1 193 ? 47.988 -32.397 35.187 1.00 52.81 193 VAL A C 1
ATOM 1570 O O . VAL A 1 193 ? 47.931 -32.463 36.413 1.00 52.81 193 VAL A O 1
ATOM 1573 N N . PHE A 1 194 ? 48.870 -33.148 34.512 1.00 48.66 194 PHE A N 1
ATOM 1574 C CA . PHE A 1 194 ? 49.705 -34.193 35.141 1.00 48.66 194 PHE A CA 1
ATOM 1575 C C . PHE A 1 194 ? 51.215 -34.058 34.866 1.00 48.66 194 PHE A C 1
ATOM 1577 O O . PHE A 1 194 ? 51.879 -35.015 34.482 1.00 48.66 194 PHE A O 1
ATOM 1584 N N . CYS A 1 195 ? 51.793 -32.886 35.138 1.00 44.03 195 CYS A N 1
ATOM 1585 C CA . CYS A 1 195 ? 53.244 -32.749 35.317 1.00 44.03 195 CYS A CA 1
ATOM 1586 C C . CYS A 1 195 ? 53.562 -31.791 36.479 1.00 44.03 195 CYS A C 1
ATOM 1588 O O . CYS A 1 195 ? 53.989 -30.659 36.278 1.00 44.03 195 CYS A O 1
ATOM 1590 N N . TYR A 1 196 ? 53.372 -32.253 37.719 1.00 46.59 196 TYR A N 1
ATOM 1591 C CA . TYR A 1 196 ? 54.110 -31.712 38.867 1.00 46.59 196 TYR A CA 1
ATOM 1592 C C . TYR A 1 196 ? 55.453 -32.452 38.956 1.00 46.59 196 TYR A C 1
ATOM 1594 O O . TYR A 1 196 ? 55.437 -33.675 39.117 1.00 46.59 196 TYR A O 1
ATOM 1602 N N . PRO A 1 197 ? 56.617 -31.780 38.879 1.00 44.00 197 PRO A N 1
ATOM 1603 C CA . PRO A 1 197 ? 57.870 -32.422 39.229 1.00 44.00 197 PRO A CA 1
ATOM 1604 C C . PRO A 1 197 ? 57.961 -32.514 40.755 1.00 44.00 197 PRO A C 1
ATOM 1606 O O . PRO A 1 197 ? 57.888 -31.515 41.467 1.00 44.00 197 PRO A O 1
ATOM 1609 N N . SER A 1 198 ? 58.104 -33.738 41.254 1.00 42.16 198 SER A N 1
ATOM 1610 C CA . SER A 1 198 ? 58.583 -34.010 42.604 1.00 42.16 198 SER A CA 1
ATOM 1611 C C . SER A 1 198 ? 60.088 -33.752 42.651 1.00 42.16 198 SER A C 1
ATOM 1613 O O . SER A 1 198 ? 60.838 -34.443 41.961 1.00 42.16 198 SER A O 1
ATOM 1615 N N . SER A 1 199 ? 60.528 -32.776 43.442 1.00 41.41 199 SER A N 1
ATOM 1616 C CA . SER A 1 199 ? 61.861 -32.673 44.064 1.00 41.41 199 SER A CA 1
ATOM 1617 C C . SER A 1 199 ? 61.811 -31.602 45.145 1.00 41.41 199 SER A C 1
ATOM 1619 O O . SER A 1 199 ? 61.391 -30.474 44.810 1.00 41.41 199 SER A O 1
#

pLDDT: mean 71.66, std 14.27, range [41.25, 89.94]

Nearest PDB structures (foldseek):
  9b0e-assembly1_A  TM=8.223E-01  e=3.521E-07  Thermochaetoides thermophila DSM 1495
  9b0i-assembly1_B  TM=8.051E-01  e=1.229E-06  Thermochaetoides thermophila DSM 1495
  7mq9-assembly1_NK  TM=8.368E-01  e=2.881E-06  Homo sapiens
  9aym-assembly1_B  TM=8.113E-01  e=2.049E-06  Thermochaetoides thermophila DSM 1495

InterPro domains:
  IPR027992 Possible tRNA binding domain [PF13725] (15-114)
  IPR027992 Possible tRNA binding domain [PF13725] (115-186)
  IPR032672 TmcA/NAT10/Kre33 [PTHR10925] (1-170)

Radius of gyration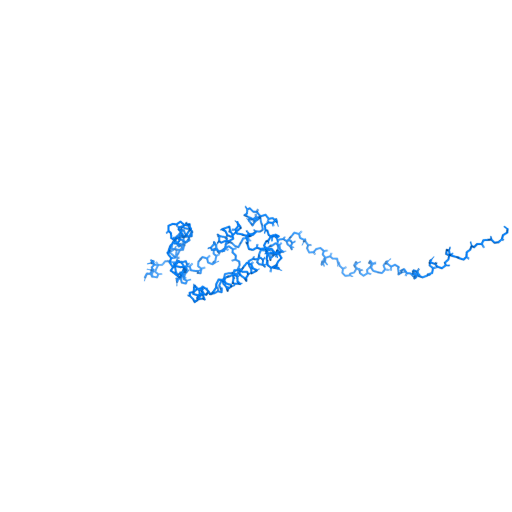: 28.76 Å; Cα contacts (8 Å, |Δi|>4): 82; chains: 1; bounding box: 83×51×80 Å

Foldseek 3Di:
DDDDDDPPDPVVLVVVLVVLLVVLVVLLVCCVPPVVPPDVLVSVVSLDDPDPSSVVVVVVVAAADAPVNVCVQAPPVLLVQLVCLLVVNDDPVSNPVVVSSLVCCLSNNNFPDDDDDPPVVVVVPPDDPVVVVVVVSVVSNVSSVRSVVSVVVVVVVVPPPVVVPPPPVNVVVVVVPDDPPPDDPVVVVVVVPPDDDDD

Solvent-accessible surface area (backbone atoms only — not comparable to full-atom values): 12346 Å² total; per-residue (Å²): 139,89,78,88,89,76,86,88,58,82,76,62,54,53,59,56,34,53,49,50,53,52,49,50,57,50,48,59,59,39,43,76,51,86,44,61,80,52,58,66,59,58,55,51,59,71,68,53,77,85,52,66,69,42,48,54,56,50,57,76,65,47,63,65,67,48,59,72,62,44,55,75,78,44,49,75,65,54,52,48,50,42,49,37,39,51,70,70,75,48,64,72,76,81,48,57,84,50,44,66,59,52,48,51,43,55,78,62,56,30,54,86,89,72,86,85,62,81,73,57,56,63,71,55,71,84,53,60,73,71,56,56,51,52,52,49,51,54,51,50,31,55,51,36,54,50,53,49,49,43,49,50,52,51,50,54,70,71,50,69,75,70,85,71,76,58,54,70,64,58,56,50,51,52,57,70,67,54,74,77,83,88,66,64,75,70,61,68,66,57,68,77,76,74,74,80,83,90,128

Mean predicted aligned error: 15.17 Å

Organism: Cylicostephanus goldi (NCBI:txid71465)